Protein AF-W7SSN8-F1 (afdb_monomer_lite)

Foldseek 3Di:
DDPLVVLCVQQVVLVVLLVVCVVVVPPVVSNVVSVVSNVVSLLVNQLVVLCVQCPDLQLLSVLLSVLSSQLSSLLSQLLVLLVLLLPDDLQPSPVSLVSLVSSLVSNVVSVVVSLVRSPPLNVLCCDDPLNVLQVQLNCLSVVLSCQCNPPSNPDSVSSNSSSVSSNSSSVSSVVSSVSSRVVSRPDCVNNPVVVVD

Secondary structure (DSSP, 8-state):
--HHHHHHHHHHHHHHHHHHHHHH---HHHHHHHHHHHHHHHHHHHHHHHHHHHTSS-HHHHTTTTTHHHHHHHHHHHHHHHHHHHHS-TTT-HHHHHHHHHHHHHHHHHHHHHHHHTGGGGHHHHSTTHHHHHHHHHHHHHHHHHHHHHTTTT-HHHHHHHHHHHHHHHHHHHHHHHHHHHHHHH-HHHHTGGGG-

Structure (mmCIF, N/CA/C/O backbone):
data_AF-W7SSN8-F1
#
_entry.id   AF-W7SSN8-F1
#
loop_
_atom_site.group_PDB
_atom_site.id
_atom_site.type_symbol
_atom_site.label_atom_id
_atom_site.label_alt_id
_atom_site.label_comp_id
_atom_site.label_asym_id
_atom_site.label_entity_id
_atom_site.label_seq_id
_atom_site.pdbx_PDB_ins_code
_atom_site.Cartn_x
_atom_site.Cartn_y
_atom_site.Cartn_z
_atom_site.occupancy
_atom_site.B_iso_or_equiv
_atom_site.auth_seq_id
_atom_site.auth_comp_id
_atom_site.auth_asym_id
_atom_site.auth_atom_id
_atom_site.pdbx_PDB_model_num
ATOM 1 N N . MET A 1 1 ? -12.742 14.057 -19.949 1.00 52.59 1 MET A N 1
ATOM 2 C CA . MET A 1 1 ? -12.364 13.869 -18.527 1.00 52.59 1 MET A CA 1
ATOM 3 C C . MET A 1 1 ? -11.638 12.540 -18.405 1.00 52.59 1 MET A C 1
ATOM 5 O O . MET A 1 1 ? -12.115 11.580 -18.998 1.00 52.59 1 MET A O 1
ATOM 9 N N . SER A 1 2 ? -10.492 12.478 -17.722 1.00 83.12 2 SER A N 1
ATOM 10 C CA . SER A 1 2 ? -9.750 11.219 -17.555 1.00 83.12 2 SER A CA 1
ATOM 11 C C . SER A 1 2 ? -10.442 10.307 -16.535 1.00 83.12 2 SER A C 1
ATOM 13 O O . SER A 1 2 ? -11.141 10.783 -15.637 1.00 83.12 2 SER A O 1
ATOM 15 N N . VAL A 1 3 ? -10.246 8.991 -16.659 1.00 84.25 3 VAL A N 1
ATOM 16 C CA . VAL A 1 3 ? -10.773 7.989 -15.710 1.00 84.25 3 VAL A CA 1
ATOM 17 C C . VAL A 1 3 ? -10.319 8.296 -14.275 1.00 84.25 3 VAL A C 1
ATOM 19 O O . VAL A 1 3 ? -11.104 8.175 -13.337 1.00 84.25 3 VAL A O 1
ATOM 22 N N . GLY A 1 4 ? -9.090 8.797 -14.106 1.00 82.62 4 GLY A N 1
ATOM 23 C CA . GLY A 1 4 ? -8.556 9.214 -12.809 1.00 82.62 4 GLY A CA 1
ATOM 24 C C . GLY A 1 4 ? -9.348 10.333 -12.134 1.00 82.62 4 GLY A C 1
ATOM 25 O O . GLY A 1 4 ? -9.572 10.270 -10.928 1.00 82.62 4 GLY A O 1
ATOM 26 N N . SER A 1 5 ? -9.826 11.329 -12.889 1.00 84.12 5 SER A N 1
ATOM 27 C CA . SER A 1 5 ? -10.648 12.409 -12.325 1.00 84.12 5 SER A CA 1
ATOM 28 C C . SER A 1 5 ? -11.982 11.888 -11.788 1.00 84.12 5 SER A C 1
ATOM 30 O O . SER A 1 5 ? -12.400 12.309 -10.715 1.00 84.12 5 SER A O 1
ATOM 32 N N . TRP A 1 6 ? -12.621 10.944 -12.486 1.00 85.56 6 TRP A N 1
ATOM 33 C CA . TRP A 1 6 ? -13.866 10.314 -12.028 1.00 85.56 6 TRP A CA 1
ATOM 34 C C . TRP A 1 6 ? -13.656 9.446 -10.787 1.00 85.56 6 TRP A C 1
ATOM 36 O O . TRP A 1 6 ? -14.435 9.526 -9.838 1.00 85.56 6 TRP A O 1
ATOM 46 N N . LEU A 1 7 ? -12.576 8.663 -10.764 1.00 85.00 7 LEU A N 1
ATOM 47 C CA . LEU A 1 7 ? -12.218 7.844 -9.609 1.00 85.00 7 LEU A CA 1
ATOM 48 C C . LEU A 1 7 ? -11.945 8.703 -8.369 1.00 85.00 7 LEU A C 1
ATOM 50 O O . LEU A 1 7 ? -12.503 8.435 -7.306 1.00 85.00 7 LEU A O 1
ATOM 54 N N . LEU A 1 8 ? -11.147 9.766 -8.503 1.00 85.12 8 LEU A N 1
ATOM 55 C CA . LEU A 1 8 ? -10.851 10.689 -7.404 1.00 85.12 8 LEU A CA 1
ATOM 56 C C . LEU A 1 8 ? -12.097 11.445 -6.932 1.00 85.12 8 LEU A C 1
ATOM 58 O O . LEU A 1 8 ? -12.298 11.579 -5.725 1.00 85.12 8 LEU A O 1
ATOM 62 N N . ALA A 1 9 ? -12.947 11.888 -7.863 1.00 88.06 9 ALA A N 1
ATOM 63 C CA . ALA A 1 9 ? -14.197 12.569 -7.540 1.00 88.06 9 ALA A CA 1
ATOM 64 C C . ALA A 1 9 ? -15.180 11.665 -6.778 1.00 88.06 9 ALA A C 1
ATOM 66 O O . ALA A 1 9 ? -15.909 12.160 -5.926 1.00 88.06 9 ALA A O 1
ATOM 67 N N . GLY A 1 10 ? -15.192 10.355 -7.043 1.00 85.44 10 GLY A N 1
ATOM 68 C CA . GLY A 1 10 ? -16.012 9.399 -6.293 1.00 85.44 10 GLY A CA 1
ATOM 69 C C . GLY A 1 10 ? -15.402 9.010 -4.943 1.00 85.44 10 GLY A C 1
ATOM 70 O O . GLY A 1 10 ? -16.073 9.037 -3.912 1.00 85.44 10 GLY A O 1
ATOM 71 N N . TYR A 1 11 ? -14.117 8.659 -4.930 1.00 86.31 11 TYR A N 1
ATOM 72 C CA . TYR A 1 11 ? -13.457 8.130 -3.736 1.00 86.31 11 TYR A CA 1
ATOM 73 C C . TYR A 1 11 ? -13.140 9.194 -2.694 1.00 86.31 11 TYR A C 1
ATOM 75 O O . TYR A 1 11 ? -13.308 8.926 -1.511 1.00 86.31 11 TYR A O 1
ATOM 83 N N . GLY A 1 12 ? -12.689 10.383 -3.100 1.00 87.69 12 GLY A N 1
ATOM 84 C CA . GLY A 1 12 ? -12.290 11.444 -2.171 1.00 87.69 12 GLY A CA 1
ATOM 85 C C . GLY A 1 12 ? -13.410 11.817 -1.193 1.00 87.69 12 GLY A C 1
ATOM 86 O O . GLY A 1 12 ? -13.206 11.717 0.019 1.00 87.69 12 GLY A O 1
ATOM 87 N N . PRO A 1 13 ? -14.615 12.163 -1.684 1.00 90.06 13 PRO A N 1
ATOM 88 C CA . PRO A 1 13 ? -15.770 12.423 -0.832 1.00 90.06 13 PRO A CA 1
ATOM 89 C C . PRO A 1 13 ? -16.201 11.199 -0.022 1.00 90.06 13 PRO A C 1
ATOM 91 O O . PRO A 1 13 ? -16.454 11.330 1.171 1.00 90.06 13 PRO A O 1
ATOM 94 N N . ALA A 1 14 ? -16.243 10.004 -0.622 1.00 87.38 14 ALA A N 1
ATOM 95 C CA . ALA A 1 14 ? -16.637 8.785 0.088 1.00 87.38 14 ALA A CA 1
ATOM 96 C C . ALA A 1 14 ? -15.685 8.460 1.254 1.00 87.38 14 ALA A C 1
ATOM 98 O O . ALA A 1 14 ? -16.132 8.204 2.371 1.00 87.38 14 ALA A O 1
ATOM 99 N N . ALA A 1 15 ? -14.374 8.539 1.030 1.00 85.81 15 ALA A N 1
ATOM 100 C CA . ALA A 1 15 ? -13.360 8.331 2.056 1.00 85.81 15 ALA A CA 1
ATOM 101 C C . ALA A 1 15 ? -13.406 9.430 3.131 1.00 85.81 15 ALA A C 1
ATOM 103 O O . ALA A 1 15 ? -13.328 9.125 4.321 1.00 85.81 15 ALA A O 1
ATOM 104 N N . GLY A 1 16 ? -13.588 10.693 2.732 1.00 87.12 16 GLY A N 1
ATOM 105 C CA . GLY A 1 16 ? -13.719 11.821 3.657 1.00 87.12 16 GLY A CA 1
ATOM 106 C C . GLY A 1 16 ? -14.951 11.708 4.556 1.00 87.12 16 GLY A C 1
ATOM 107 O O . GLY A 1 16 ? -14.841 11.857 5.771 1.00 87.12 16 GLY A O 1
ATOM 108 N N . ILE A 1 17 ? -16.110 11.367 3.985 1.00 88.88 17 ILE A N 1
ATOM 109 C CA . ILE A 1 17 ? -17.355 11.146 4.735 1.00 88.88 17 ILE A CA 1
ATOM 110 C C . ILE A 1 17 ? -17.205 9.943 5.669 1.00 88.88 17 ILE A C 1
ATOM 112 O O . ILE A 1 17 ? -17.587 10.030 6.836 1.00 88.88 17 ILE A O 1
ATOM 116 N N . ALA A 1 18 ? -16.615 8.839 5.204 1.00 85.06 18 ALA A N 1
ATOM 117 C CA . ALA A 1 18 ? -16.353 7.667 6.039 1.00 85.06 18 ALA A CA 1
ATOM 118 C C . ALA A 1 18 ? -15.449 8.003 7.241 1.00 85.06 18 ALA A C 1
ATOM 120 O O . ALA A 1 18 ? -15.743 7.622 8.375 1.00 85.06 18 ALA A O 1
ATOM 121 N N . ALA A 1 19 ? -14.379 8.771 7.023 1.00 85.44 19 ALA A N 1
ATOM 122 C CA . ALA A 1 19 ? -13.487 9.216 8.090 1.00 85.44 19 ALA A CA 1
ATOM 123 C C . ALA A 1 19 ? -14.188 10.182 9.064 1.00 85.44 19 ALA A C 1
ATOM 125 O O . ALA A 1 19 ? -14.130 9.994 10.275 1.00 85.44 19 ALA A O 1
ATOM 126 N N . ALA A 1 20 ? -14.908 11.184 8.557 1.00 87.44 20 ALA A N 1
ATOM 127 C CA . ALA A 1 20 ? -15.589 12.171 9.394 1.00 87.44 20 ALA A CA 1
ATOM 128 C C . ALA A 1 20 ? -16.689 11.537 10.259 1.00 87.44 20 ALA A C 1
ATOM 130 O O . ALA A 1 20 ? -16.768 11.799 11.458 1.00 87.44 20 ALA A O 1
ATOM 131 N N . THR A 1 21 ? -17.518 10.671 9.676 1.00 87.25 21 THR A N 1
ATOM 132 C CA . THR A 1 21 ? -18.597 9.973 10.400 1.00 87.25 21 THR A CA 1
ATOM 133 C C . THR A 1 21 ? -18.058 8.965 11.414 1.00 87.25 21 THR A C 1
ATOM 135 O O . THR A 1 21 ? -18.617 8.849 12.501 1.00 87.25 21 THR A O 1
ATOM 138 N N . SER A 1 22 ? -16.943 8.284 11.122 1.00 83.50 22 SER A N 1
ATOM 139 C CA . SER A 1 22 ? -16.314 7.366 12.083 1.00 83.50 22 SER A CA 1
ATOM 140 C C . SER A 1 22 ? -15.661 8.084 13.266 1.00 83.50 22 SER A C 1
ATOM 142 O O . SER A 1 22 ? -15.735 7.577 14.381 1.00 83.50 22 SER A O 1
ATOM 144 N N . VAL A 1 23 ? -15.080 9.270 13.059 1.00 86.50 23 VAL A N 1
ATOM 145 C CA . VAL A 1 23 ? -14.499 10.081 14.146 1.00 86.50 23 VAL A CA 1
ATOM 146 C C . VAL A 1 23 ? -15.579 10.767 14.986 1.00 86.50 23 VAL A C 1
ATOM 148 O O . VAL A 1 23 ? -15.464 10.827 16.206 1.00 86.50 23 VAL A O 1
ATOM 151 N N . THR A 1 24 ? -16.628 11.293 14.350 1.00 87.31 24 THR A N 1
ATOM 152 C CA . THR A 1 24 ? -17.689 12.050 15.044 1.00 87.31 24 THR A CA 1
ATOM 153 C C . THR A 1 24 ? -18.787 11.167 15.635 1.00 87.31 24 THR A C 1
ATOM 155 O O . THR A 1 24 ? -19.529 11.624 16.499 1.00 87.31 24 THR A O 1
ATOM 158 N N . GLY A 1 25 ? -18.936 9.925 15.162 1.00 82.38 25 GLY A N 1
ATOM 159 C CA . GLY A 1 25 ? -20.036 9.030 15.538 1.00 82.38 25 GLY A CA 1
ATOM 160 C C . GLY A 1 25 ? -21.403 9.434 14.965 1.00 82.38 25 GLY A C 1
ATOM 161 O O . GLY A 1 25 ? -22.409 8.784 15.251 1.00 82.38 25 GLY A O 1
ATOM 162 N N . LEU A 1 26 ? -21.462 10.493 14.152 1.00 8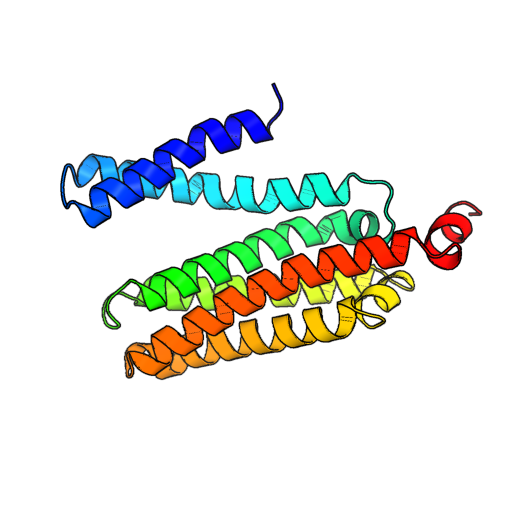3.19 26 LEU A N 1
ATOM 163 C CA . LEU A 1 26 ? -22.696 11.026 13.580 1.00 83.19 26 LEU A CA 1
ATOM 164 C C . LEU A 1 26 ? -23.059 10.305 12.274 1.00 83.19 26 LEU A C 1
ATOM 166 O O . LEU A 1 26 ? -22.197 9.985 11.459 1.00 83.19 26 LEU A O 1
ATOM 170 N N . PHE A 1 27 ? -24.360 10.087 12.056 1.00 87.25 27 PHE A N 1
ATOM 171 C CA . PHE A 1 27 ? -24.924 9.463 10.848 1.00 87.25 27 PHE A CA 1
ATOM 172 C C . PHE A 1 27 ? -24.275 8.115 10.454 1.00 87.25 27 PHE A C 1
ATOM 174 O O . PHE A 1 27 ? -23.781 7.959 9.331 1.00 87.25 27 PHE A O 1
ATOM 181 N N . PRO A 1 28 ? -24.323 7.088 11.326 1.00 83.00 28 PRO A N 1
ATOM 182 C CA . PRO A 1 28 ? -23.623 5.817 11.110 1.00 83.00 28 PRO A CA 1
ATOM 183 C C . PRO A 1 28 ? -24.049 5.078 9.829 1.00 83.00 28 PRO A C 1
ATOM 185 O O . PRO A 1 28 ? -23.237 4.387 9.215 1.00 83.00 28 PRO A O 1
ATOM 188 N N . GLY A 1 29 ? -25.298 5.248 9.377 1.00 87.56 29 GLY A N 1
ATOM 189 C CA . GLY A 1 29 ? -25.774 4.681 8.109 1.00 87.56 29 GLY A CA 1
ATOM 190 C C . GLY A 1 29 ? -25.066 5.269 6.883 1.00 87.56 29 GLY A C 1
ATOM 191 O O . GLY A 1 29 ? -24.632 4.523 6.005 1.00 87.56 29 GLY A O 1
ATOM 192 N N . ILE A 1 30 ? -24.879 6.594 6.861 1.00 87.06 30 ILE A N 1
ATOM 193 C CA . ILE A 1 30 ? -24.155 7.301 5.793 1.00 87.06 30 ILE A CA 1
ATOM 194 C C . ILE A 1 30 ? -22.675 6.924 5.842 1.00 87.06 30 ILE A C 1
ATOM 196 O O . ILE A 1 30 ? -22.094 6.596 4.809 1.00 87.06 30 ILE A O 1
ATOM 200 N N . GLY A 1 31 ? -22.084 6.880 7.039 1.00 84.12 31 GLY A N 1
ATOM 201 C CA . GLY A 1 31 ? -20.699 6.448 7.222 1.00 84.12 31 GLY A CA 1
ATOM 202 C C . GLY A 1 31 ? -20.439 5.032 6.710 1.00 84.12 31 GLY A C 1
ATOM 203 O O . GLY A 1 31 ? -19.451 4.791 6.014 1.00 84.12 31 GLY A O 1
ATOM 204 N N . LYS A 1 32 ? -21.362 4.095 6.965 1.00 87.38 32 LYS A N 1
ATOM 205 C CA . LYS A 1 32 ? -21.271 2.720 6.456 1.00 87.38 32 LYS A CA 1
ATOM 206 C C . LYS A 1 32 ? -21.362 2.665 4.930 1.00 87.38 32 LYS A C 1
ATOM 208 O O . LYS A 1 32 ? -20.538 1.999 4.307 1.00 87.38 32 LYS A O 1
ATOM 213 N N . ALA A 1 33 ? -22.315 3.375 4.326 1.00 89.12 33 ALA A N 1
ATOM 214 C CA . ALA A 1 33 ? -22.446 3.440 2.870 1.00 89.12 33 ALA A CA 1
ATOM 215 C C . ALA A 1 33 ? -21.199 4.058 2.215 1.00 89.12 33 ALA A C 1
ATOM 217 O O . ALA A 1 33 ? -20.666 3.504 1.254 1.00 89.12 33 ALA A O 1
ATOM 218 N N . ALA A 1 34 ? -20.682 5.148 2.786 1.00 87.06 34 ALA A N 1
ATOM 219 C CA . ALA A 1 34 ? -19.468 5.815 2.327 1.00 87.06 34 ALA A CA 1
ATOM 220 C C . ALA A 1 34 ? -18.229 4.912 2.453 1.00 87.06 34 ALA A C 1
ATOM 222 O O . ALA A 1 34 ? -17.416 4.847 1.534 1.00 87.06 34 ALA A O 1
ATOM 223 N N . THR A 1 35 ? -18.126 4.141 3.541 1.00 87.12 35 THR A N 1
ATOM 224 C CA . THR A 1 35 ? -17.050 3.157 3.748 1.00 87.12 35 THR A CA 1
ATOM 225 C C . THR A 1 35 ? -17.102 2.042 2.705 1.00 87.12 35 THR A C 1
ATOM 227 O O . THR A 1 35 ? -16.071 1.684 2.140 1.00 87.12 35 THR A O 1
ATOM 230 N N . ILE A 1 36 ? -18.293 1.510 2.408 1.00 88.75 36 ILE A N 1
ATOM 231 C CA . ILE A 1 36 ? -18.474 0.494 1.360 1.00 88.75 36 ILE A CA 1
ATOM 232 C C . ILE A 1 36 ? -18.094 1.077 -0.005 1.00 88.75 36 ILE A C 1
ATOM 234 O O . ILE A 1 36 ? -17.332 0.453 -0.741 1.00 88.75 36 ILE A O 1
ATOM 238 N N . GLY A 1 37 ? -18.561 2.288 -0.321 1.00 88.19 37 GLY A N 1
ATOM 239 C CA . GLY A 1 37 ? -18.221 2.982 -1.564 1.00 88.19 37 GLY A CA 1
ATOM 240 C C . GLY A 1 37 ? -16.714 3.197 -1.723 1.00 88.19 37 GLY A C 1
ATOM 241 O O . GLY A 1 37 ? -16.147 2.852 -2.759 1.00 88.19 37 GLY A O 1
ATOM 242 N N . ALA A 1 38 ? -16.042 3.682 -0.677 1.00 87.31 38 ALA A N 1
ATOM 243 C CA . ALA A 1 38 ? -14.589 3.835 -0.663 1.00 87.31 38 ALA A CA 1
ATOM 244 C C . ALA A 1 38 ? -13.868 2.483 -0.814 1.00 87.31 38 ALA A C 1
ATOM 246 O O . ALA A 1 38 ? -12.893 2.389 -1.556 1.00 87.31 38 ALA A O 1
ATOM 247 N N . GLY A 1 39 ? -14.371 1.423 -0.173 1.00 86.19 39 GLY A N 1
ATOM 248 C CA . GLY A 1 39 ? -13.829 0.067 -0.289 1.00 86.19 39 GLY A CA 1
ATOM 249 C C . GLY A 1 39 ? -13.933 -0.514 -1.702 1.00 86.19 39 GLY A C 1
ATOM 250 O O . GLY A 1 39 ? -12.992 -1.156 -2.162 1.00 86.19 39 GLY A O 1
ATOM 251 N N . LEU A 1 40 ? -15.032 -0.249 -2.414 1.00 88.44 40 LEU A N 1
ATOM 252 C CA . LEU A 1 40 ? -15.226 -0.686 -3.803 1.00 88.44 40 LEU A CA 1
ATOM 253 C C . LEU A 1 40 ? -14.349 0.098 -4.790 1.00 88.44 40 LEU A C 1
ATOM 255 O O . LEU A 1 40 ? -13.819 -0.477 -5.738 1.00 88.44 40 LEU A O 1
ATOM 259 N N . LEU A 1 41 ? -14.167 1.401 -4.560 1.00 88.44 41 LEU A N 1
ATOM 260 C CA . LEU A 1 41 ? -13.348 2.267 -5.416 1.00 88.44 41 LEU A CA 1
ATOM 261 C C . LEU A 1 41 ? -11.841 2.163 -5.125 1.00 88.44 41 LEU A C 1
ATOM 263 O O . LEU A 1 41 ? -11.023 2.476 -5.992 1.00 88.44 41 LEU A O 1
ATOM 267 N N . GLY A 1 42 ? -11.460 1.703 -3.931 1.00 86.81 42 GLY A N 1
ATOM 268 C CA . GLY A 1 42 ? -10.070 1.603 -3.480 1.00 86.81 42 GLY A CA 1
ATOM 269 C C . GLY A 1 42 ? -9.157 0.818 -4.433 1.00 86.81 42 GLY A C 1
ATOM 270 O O . GLY A 1 42 ? -8.132 1.363 -4.850 1.00 86.81 42 GLY A O 1
ATOM 271 N N . PRO A 1 43 ? -9.511 -0.416 -4.845 1.00 88.69 43 PRO A N 1
ATOM 272 C CA . PRO A 1 43 ? -8.716 -1.184 -5.805 1.00 88.69 43 PRO A CA 1
ATOM 273 C C . PRO A 1 43 ? -8.564 -0.489 -7.163 1.00 88.69 43 PRO A C 1
ATOM 275 O O . PRO A 1 43 ? -7.487 -0.536 -7.760 1.00 88.69 43 PRO A O 1
ATOM 278 N N . ALA A 1 44 ? -9.608 0.193 -7.644 1.00 88.38 44 ALA A N 1
ATOM 279 C CA . ALA A 1 44 ? -9.564 0.918 -8.912 1.00 88.38 44 ALA A CA 1
ATOM 280 C C . ALA A 1 44 ? -8.578 2.098 -8.854 1.00 88.38 44 ALA A C 1
ATOM 282 O O . ALA A 1 44 ? -7.788 2.292 -9.771 1.00 88.38 44 ALA A O 1
ATOM 283 N N . ILE A 1 45 ? -8.546 2.843 -7.747 1.00 88.62 45 ILE A N 1
ATOM 284 C CA . ILE A 1 45 ? -7.581 3.939 -7.548 1.00 88.62 45 ILE A CA 1
ATOM 285 C C . ILE A 1 45 ? -6.158 3.433 -7.358 1.00 88.62 45 ILE A C 1
ATOM 287 O O . ILE A 1 45 ? -5.218 3.990 -7.932 1.00 88.62 45 ILE A O 1
ATOM 291 N N . ALA A 1 46 ? -5.995 2.371 -6.569 1.00 90.06 46 ALA A N 1
ATOM 292 C CA . ALA A 1 46 ? -4.688 1.780 -6.329 1.00 90.06 46 ALA A CA 1
ATOM 293 C C . ALA A 1 46 ? -4.072 1.255 -7.636 1.00 90.06 46 ALA A C 1
ATOM 295 O O . ALA A 1 46 ? -2.908 1.534 -7.920 1.00 90.06 46 ALA A O 1
ATOM 296 N N . SER A 1 47 ? -4.863 0.570 -8.466 1.00 92.00 47 SER A N 1
ATOM 297 C CA . SER A 1 47 ? -4.413 0.066 -9.770 1.00 92.00 47 SER A CA 1
ATOM 298 C C . SER A 1 47 ? -4.218 1.169 -10.813 1.00 92.00 47 SER A C 1
ATOM 300 O O . SER A 1 47 ? -3.270 1.090 -11.590 1.00 92.00 47 SER A O 1
ATOM 302 N N . TYR A 1 48 ? -5.035 2.227 -10.816 1.00 88.94 48 TYR A N 1
ATOM 303 C CA . TYR A 1 48 ? -4.920 3.317 -11.795 1.00 88.94 48 TYR A CA 1
ATOM 304 C C . TYR A 1 48 ? -3.535 3.980 -11.792 1.00 88.94 48 TYR A C 1
ATOM 306 O O . TYR A 1 48 ? -2.994 4.301 -12.849 1.00 88.94 48 TYR A O 1
ATOM 314 N N . THR A 1 49 ? -2.919 4.119 -10.615 1.00 86.94 49 THR A N 1
ATOM 315 C CA . THR A 1 49 ? -1.557 4.670 -10.505 1.00 86.94 49 THR A CA 1
ATOM 316 C C . THR A 1 49 ? -0.528 3.771 -11.194 1.00 86.94 49 THR A C 1
ATOM 318 O O . THR A 1 49 ? 0.350 4.265 -11.895 1.00 86.94 49 THR A O 1
ATOM 321 N N . ALA A 1 50 ? -0.657 2.450 -11.042 1.00 88.06 50 ALA A N 1
ATOM 322 C CA . ALA A 1 50 ? 0.206 1.489 -11.721 1.00 88.06 50 ALA A CA 1
ATOM 323 C C . ALA A 1 50 ? 0.035 1.533 -13.242 1.00 88.06 50 ALA A C 1
ATOM 325 O O . ALA A 1 50 ? 1.025 1.463 -13.966 1.00 88.06 50 ALA A O 1
ATOM 326 N N . VAL A 1 51 ? -1.205 1.676 -13.723 1.00 88.00 51 VAL A N 1
ATOM 327 C CA . VAL A 1 51 ? -1.500 1.777 -15.160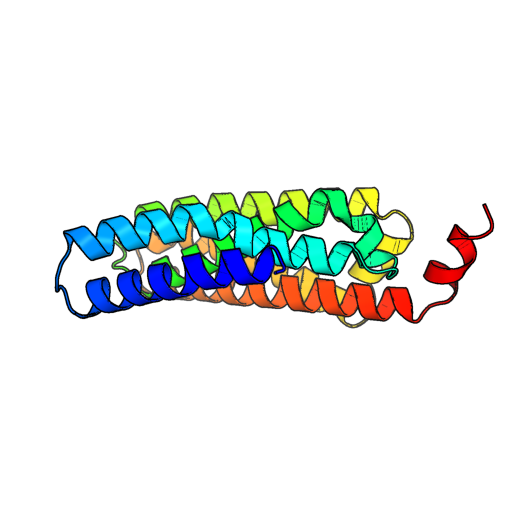 1.00 88.00 51 VAL A CA 1
ATOM 328 C C . VAL A 1 51 ? -0.835 3.014 -15.758 1.00 88.00 51 VAL A C 1
ATOM 330 O O . VAL A 1 51 ? -0.128 2.887 -16.750 1.00 88.00 51 VAL A O 1
ATOM 333 N N . LEU A 1 52 ? -0.971 4.181 -15.119 1.00 87.88 52 LEU A N 1
ATOM 334 C CA . LEU A 1 52 ? -0.320 5.412 -15.586 1.00 87.88 52 LEU A CA 1
ATOM 335 C C . LEU A 1 52 ? 1.206 5.293 -15.641 1.00 87.88 52 LEU A C 1
ATOM 337 O O . LEU A 1 52 ? 1.828 5.793 -16.571 1.00 87.88 52 LEU A O 1
ATOM 341 N N . ILE A 1 53 ? 1.806 4.643 -14.643 1.00 85.19 53 ILE A N 1
ATOM 342 C CA . ILE A 1 53 ? 3.256 4.433 -14.595 1.00 85.19 53 ILE A CA 1
ATOM 343 C C . ILE A 1 53 ? 3.704 3.439 -15.676 1.00 85.19 53 ILE A C 1
ATOM 345 O O . ILE A 1 53 ? 4.767 3.619 -16.259 1.00 85.19 53 ILE A O 1
ATOM 349 N N . SER A 1 54 ? 2.902 2.415 -15.969 1.00 86.31 54 SER A N 1
ATOM 350 C CA . SER A 1 54 ? 3.240 1.372 -16.950 1.00 86.31 54 SER A CA 1
ATOM 351 C C . SER A 1 54 ? 3.051 1.810 -18.407 1.00 86.31 54 SER A C 1
ATOM 353 O O . SER A 1 54 ? 3.656 1.223 -19.302 1.00 86.31 54 SER A O 1
ATOM 355 N N . ASP A 1 55 ? 2.227 2.828 -18.659 1.00 86.62 55 ASP A N 1
ATOM 356 C CA . ASP A 1 55 ? 1.965 3.372 -20.002 1.00 86.62 55 ASP A CA 1
ATOM 357 C C . ASP A 1 55 ? 3.085 4.304 -20.508 1.00 86.62 55 ASP A C 1
ATOM 359 O O . ASP A 1 55 ? 3.018 4.873 -21.595 1.00 86.62 55 ASP A O 1
ATOM 363 N N . THR A 1 56 ? 4.150 4.482 -19.726 1.00 83.38 56 THR A N 1
ATOM 364 C CA . THR A 1 56 ? 5.317 5.258 -20.148 1.00 83.38 56 THR A CA 1
ATOM 365 C C . THR A 1 56 ? 6.283 4.407 -20.976 1.00 83.38 56 THR A C 1
ATOM 367 O O . THR A 1 56 ? 6.327 3.183 -20.880 1.00 83.38 56 THR A O 1
ATOM 370 N N . ALA A 1 57 ? 7.165 5.066 -21.731 1.00 77.69 57 ALA A N 1
ATOM 371 C CA . ALA A 1 57 ? 8.234 4.403 -22.481 1.00 77.69 57 ALA A CA 1
ATOM 372 C C . ALA A 1 57 ? 9.415 3.917 -21.607 1.00 77.69 57 ALA A C 1
ATOM 374 O O . ALA A 1 57 ? 10.443 3.499 -22.138 1.00 77.69 57 ALA A O 1
ATOM 375 N N . THR A 1 58 ? 9.329 3.996 -20.272 1.00 80.75 58 THR A N 1
ATOM 376 C CA . THR A 1 58 ? 10.443 3.582 -19.403 1.00 80.75 58 THR A CA 1
ATOM 377 C C . THR A 1 58 ? 10.477 2.055 -19.266 1.00 80.75 58 THR A C 1
ATOM 379 O O . THR A 1 58 ? 9.503 1.486 -18.761 1.00 80.75 58 THR A O 1
ATOM 382 N N . PRO A 1 59 ? 11.582 1.379 -19.634 1.00 79.94 59 PRO A N 1
ATOM 383 C CA . PRO A 1 59 ? 11.623 -0.079 -19.776 1.00 79.94 59 PRO A CA 1
ATOM 384 C C . PRO A 1 59 ? 11.191 -0.861 -18.531 1.00 79.94 59 PRO A C 1
ATOM 386 O O . PRO A 1 59 ? 10.448 -1.834 -18.646 1.00 79.94 59 PRO A O 1
ATOM 389 N N . ALA A 1 60 ? 11.613 -0.439 -17.332 1.00 79.38 60 ALA A N 1
ATOM 390 C CA . ALA A 1 60 ? 11.272 -1.150 -16.097 1.00 79.38 60 ALA A CA 1
ATOM 391 C C . ALA A 1 60 ? 9.804 -0.988 -15.677 1.00 79.38 60 ALA A C 1
ATOM 393 O O . ALA A 1 60 ? 9.260 -1.894 -15.048 1.00 79.38 60 ALA A O 1
ATOM 394 N N . TRP A 1 61 ? 9.156 0.130 -16.019 1.00 83.88 61 TRP A N 1
ATOM 395 C CA . TRP A 1 61 ? 7.728 0.306 -15.744 1.00 83.88 61 TRP A CA 1
ATOM 396 C C . TRP A 1 61 ? 6.876 -0.380 -16.804 1.00 83.88 61 TRP A C 1
ATOM 398 O O . TRP A 1 61 ? 5.996 -1.169 -16.463 1.00 83.88 61 TRP A O 1
ATOM 408 N N . HIS A 1 62 ? 7.209 -0.174 -18.078 1.00 83.19 62 HIS A N 1
ATOM 409 C CA . HIS A 1 62 ? 6.476 -0.774 -19.182 1.00 83.19 62 HIS A CA 1
ATOM 410 C C . HIS A 1 62 ? 6.580 -2.299 -19.179 1.00 83.19 62 HIS A C 1
ATOM 412 O O . HIS A 1 62 ? 5.575 -2.987 -19.303 1.00 83.19 62 HIS A O 1
ATOM 418 N N . GLY A 1 63 ? 7.770 -2.862 -18.943 1.00 81.62 63 GLY A N 1
ATOM 419 C CA . GLY A 1 63 ? 7.961 -4.315 -18.880 1.00 81.62 63 GLY A CA 1
ATOM 420 C C . GLY A 1 63 ? 7.183 -4.997 -17.746 1.00 81.62 63 GLY A C 1
ATOM 421 O O . GLY A 1 63 ? 6.869 -6.183 -17.836 1.00 81.62 63 GLY A O 1
ATOM 422 N N . GLY A 1 64 ? 6.829 -4.248 -16.696 1.00 82.81 64 GLY A N 1
ATOM 423 C CA . GLY A 1 64 ? 6.066 -4.729 -15.545 1.00 82.81 64 GLY A CA 1
ATOM 424 C C . GLY A 1 64 ? 4.545 -4.599 -15.672 1.00 82.81 64 GLY A C 1
ATOM 425 O O . GLY A 1 64 ? 3.847 -4.994 -14.736 1.00 82.81 64 GLY A O 1
ATOM 426 N N . TYR A 1 65 ? 4.011 -4.084 -16.790 1.00 86.38 65 TYR A N 1
ATOM 427 C CA . TYR A 1 65 ? 2.608 -3.645 -16.902 1.00 86.38 65 TYR A CA 1
ATOM 428 C C . TYR A 1 65 ? 1.557 -4.686 -16.484 1.00 86.38 65 TYR A C 1
ATOM 430 O O . TYR A 1 65 ? 0.489 -4.324 -15.995 1.00 86.38 65 TYR A O 1
ATOM 438 N N . ARG A 1 66 ? 1.846 -5.984 -16.661 1.00 87.94 66 ARG A N 1
ATOM 439 C CA . ARG A 1 66 ? 0.926 -7.076 -16.297 1.00 87.94 66 ARG A CA 1
ATOM 440 C C . ARG A 1 66 ? 0.779 -7.252 -14.791 1.00 87.94 66 ARG A C 1
ATOM 442 O O . ARG A 1 66 ? -0.319 -7.515 -14.317 1.00 87.94 66 ARG A O 1
ATOM 449 N N . GLU A 1 67 ? 1.877 -7.120 -14.056 1.00 92.69 67 GLU A N 1
ATOM 450 C CA . GLU A 1 67 ? 1.934 -7.442 -12.626 1.00 92.69 67 GLU A CA 1
ATOM 451 C C . GLU A 1 67 ? 1.846 -6.178 -11.747 1.00 92.69 67 GLU A C 1
ATOM 453 O O . GLU A 1 67 ? 1.429 -6.238 -10.588 1.00 92.69 67 GLU A O 1
ATOM 458 N N . MET A 1 68 ? 2.184 -5.006 -12.299 1.00 91.00 68 MET A N 1
ATOM 459 C CA . MET A 1 68 ? 2.234 -3.734 -11.571 1.00 91.00 68 MET A CA 1
ATOM 460 C C . MET A 1 68 ? 0.892 -3.316 -10.933 1.00 91.00 68 MET A C 1
ATOM 462 O O . MET A 1 68 ? 0.912 -2.857 -9.786 1.00 91.00 68 MET A O 1
ATOM 466 N N . PRO A 1 69 ? -0.283 -3.511 -11.570 1.00 93.88 69 PRO A N 1
ATOM 467 C CA . PRO A 1 69 ? -1.569 -3.244 -10.924 1.00 93.88 69 PRO A CA 1
ATOM 468 C C . PRO A 1 69 ? -1.788 -4.081 -9.660 1.00 93.88 69 PRO A C 1
ATOM 470 O O . PRO A 1 69 ? -2.219 -3.547 -8.638 1.00 93.88 69 PRO A O 1
ATOM 473 N N . PHE A 1 70 ? -1.438 -5.370 -9.694 1.00 94.88 70 PHE A N 1
ATOM 474 C CA . PHE A 1 70 ? -1.565 -6.265 -8.541 1.00 94.88 70 PHE A CA 1
ATOM 475 C C . PHE A 1 70 ? -0.604 -5.877 -7.423 1.00 94.88 70 PHE A C 1
ATOM 477 O O . PHE A 1 70 ? -0.998 -5.860 -6.257 1.00 94.88 70 PHE A O 1
ATOM 484 N N . LEU A 1 71 ? 0.620 -5.485 -7.779 1.00 94.50 71 LEU A N 1
ATOM 485 C CA . LEU A 1 71 ? 1.605 -4.985 -6.829 1.00 94.50 71 LEU A CA 1
ATOM 486 C C . LEU A 1 71 ? 1.089 -3.747 -6.080 1.00 94.50 71 LEU A C 1
ATOM 488 O O . LEU A 1 71 ? 1.140 -3.701 -4.851 1.00 94.50 71 LEU A O 1
ATOM 492 N N . PHE A 1 72 ? 0.560 -2.754 -6.800 1.00 94.94 72 PHE A N 1
ATOM 493 C CA . PHE A 1 72 ? 0.060 -1.518 -6.191 1.00 94.94 72 PHE A CA 1
ATOM 494 C C . PHE A 1 72 ? -1.204 -1.743 -5.359 1.00 94.94 72 PHE A C 1
ATOM 496 O O . PHE A 1 72 ? -1.326 -1.155 -4.283 1.00 94.94 72 PHE A O 1
ATOM 503 N N . VAL A 1 73 ? -2.124 -2.597 -5.819 1.00 95.69 73 VAL A N 1
ATOM 504 C CA . VAL A 1 73 ? -3.335 -2.961 -5.066 1.00 95.69 73 VAL A CA 1
ATOM 505 C C . VAL A 1 73 ? -2.973 -3.731 -3.797 1.00 95.69 73 VAL A C 1
ATOM 507 O O . VAL A 1 73 ? -3.456 -3.374 -2.723 1.00 95.69 73 VAL A O 1
ATOM 510 N N . GLY A 1 74 ? -2.096 -4.734 -3.895 1.00 96.06 74 GLY A N 1
ATOM 511 C CA . GLY A 1 74 ? -1.607 -5.499 -2.747 1.00 96.06 74 GLY A CA 1
ATOM 512 C C . GLY A 1 74 ? -0.927 -4.598 -1.724 1.00 96.06 74 GLY A C 1
ATOM 513 O O . GLY A 1 74 ? -1.333 -4.568 -0.566 1.00 96.06 74 GLY A O 1
ATOM 514 N N . SER A 1 75 ? 0.007 -3.760 -2.176 1.00 96.12 75 SER A N 1
ATOM 515 C CA . SER A 1 75 ? 0.719 -2.806 -1.324 1.00 96.12 75 SER A CA 1
ATOM 516 C C . SER A 1 75 ? -0.214 -1.776 -0.673 1.00 96.12 75 SER A C 1
ATOM 518 O O . SER A 1 75 ? -0.077 -1.459 0.509 1.00 96.12 75 SER A O 1
ATOM 520 N N . ALA A 1 76 ? -1.218 -1.275 -1.403 1.00 95.31 76 ALA A N 1
ATOM 521 C CA . ALA A 1 76 ? -2.227 -0.375 -0.844 1.00 95.31 76 ALA A CA 1
ATOM 522 C C . ALA A 1 76 ? -3.100 -1.067 0.214 1.00 95.31 76 ALA A C 1
ATOM 524 O O . ALA A 1 76 ? -3.378 -0.469 1.255 1.00 95.31 76 ALA A O 1
ATOM 525 N N . ALA A 1 77 ? -3.499 -2.321 -0.017 1.00 95.81 77 ALA A N 1
ATOM 526 C CA . ALA A 1 77 ? -4.241 -3.118 0.955 1.00 95.81 77 ALA A CA 1
ATOM 527 C C . ALA A 1 77 ? -3.404 -3.391 2.216 1.00 95.81 77 ALA A C 1
ATOM 529 O O . ALA A 1 77 ? -3.908 -3.224 3.326 1.00 95.81 77 ALA A O 1
ATOM 530 N N . THR A 1 78 ? -2.118 -3.723 2.055 1.00 97.00 78 THR A N 1
ATOM 531 C CA . THR A 1 78 ? -1.134 -3.861 3.142 1.00 97.00 78 THR A CA 1
ATOM 532 C C . THR A 1 78 ? -1.054 -2.579 3.973 1.00 97.00 78 THR A C 1
ATOM 534 O O . THR A 1 78 ? -1.216 -2.615 5.193 1.00 97.00 78 THR A O 1
ATOM 537 N N . ALA A 1 79 ? -0.881 -1.422 3.331 1.00 96.81 79 ALA A N 1
ATOM 538 C CA . ALA A 1 79 ? -0.833 -0.125 4.006 1.00 96.81 79 ALA A CA 1
ATOM 539 C C . ALA A 1 79 ? -2.135 0.203 4.758 1.00 96.81 79 ALA A C 1
ATOM 541 O O . ALA A 1 79 ? -2.094 0.593 5.926 1.00 96.81 79 ALA A O 1
ATOM 542 N N . ALA A 1 80 ? -3.292 0.019 4.115 1.00 94.81 80 ALA A N 1
ATOM 543 C CA . ALA A 1 80 ? -4.597 0.285 4.720 1.00 94.81 80 ALA A CA 1
ATOM 544 C C . ALA A 1 80 ? -4.866 -0.631 5.923 1.00 94.81 80 ALA A C 1
ATOM 546 O O . ALA A 1 80 ? -5.334 -0.175 6.967 1.00 94.81 80 ALA A O 1
ATOM 547 N N . ALA A 1 81 ? -4.508 -1.911 5.812 1.00 95.56 81 ALA A N 1
ATOM 548 C CA . ALA A 1 81 ? -4.546 -2.859 6.916 1.00 95.56 81 ALA A CA 1
ATOM 549 C C . ALA A 1 81 ? -3.617 -2.444 8.065 1.00 95.56 81 ALA A C 1
ATOM 551 O O . ALA A 1 81 ? -4.021 -2.504 9.227 1.00 95.56 81 ALA A O 1
ATOM 552 N N . GLY A 1 82 ? -2.403 -1.984 7.753 1.00 96.00 82 GLY A N 1
ATOM 553 C CA . GLY A 1 82 ? -1.459 -1.473 8.742 1.00 96.00 82 GLY A CA 1
ATOM 554 C C . GLY A 1 82 ? -2.012 -0.272 9.509 1.00 96.00 82 GLY A C 1
ATOM 555 O O . GLY A 1 82 ? -2.002 -0.272 10.741 1.00 96.00 82 GLY A O 1
ATOM 556 N N . LEU A 1 83 ? -2.599 0.696 8.801 1.00 95.44 83 LEU A N 1
ATOM 557 C CA . LEU A 1 83 ? -3.286 1.833 9.416 1.00 95.44 83 LEU A CA 1
ATOM 558 C C . LEU A 1 83 ? -4.479 1.384 10.273 1.00 95.44 83 LEU A C 1
ATOM 560 O O . LEU A 1 83 ? -4.644 1.863 11.393 1.00 95.44 83 LEU A O 1
ATOM 564 N N . GLY A 1 84 ? -5.269 0.420 9.794 1.00 93.56 84 GLY A N 1
ATOM 565 C CA . GLY A 1 84 ? -6.376 -0.166 10.549 1.00 93.56 84 GLY A CA 1
ATOM 566 C C . GLY A 1 84 ? -5.923 -0.832 11.851 1.00 93.56 84 GLY A C 1
ATOM 567 O O . GLY A 1 84 ? -6.582 -0.682 12.875 1.00 93.56 84 GLY A O 1
ATOM 568 N N . MET A 1 85 ? -4.772 -1.510 11.853 1.00 94.94 85 MET A N 1
ATOM 569 C CA . MET A 1 85 ? -4.191 -2.089 13.071 1.00 94.94 85 MET A CA 1
ATOM 570 C C . MET A 1 85 ? -3.662 -1.036 14.050 1.00 94.94 85 MET A C 1
ATOM 572 O O . MET A 1 85 ? -3.707 -1.267 15.259 1.00 94.94 85 MET A O 1
ATOM 576 N N . ILE A 1 86 ? -3.181 0.108 13.552 1.00 95.94 86 ILE A N 1
ATOM 577 C CA . ILE A 1 86 ? -2.760 1.241 14.387 1.00 95.94 86 ILE A CA 1
ATOM 578 C C . ILE A 1 86 ? -3.979 1.954 14.978 1.00 95.94 86 ILE A C 1
ATOM 580 O O . ILE A 1 86 ? -3.961 2.309 16.151 1.00 95.94 86 ILE A O 1
ATOM 584 N N . ALA A 1 87 ? -5.048 2.149 14.208 1.00 92.62 87 ALA A N 1
ATOM 585 C CA . ALA A 1 87 ? -6.208 2.924 14.639 1.00 92.62 87 ALA A CA 1
ATOM 586 C C . ALA A 1 87 ? -7.183 2.119 15.515 1.00 92.62 87 ALA A C 1
ATOM 588 O O . ALA A 1 87 ? -7.624 2.612 16.550 1.00 92.62 87 ALA A O 1
ATOM 589 N N . ALA A 1 88 ? -7.497 0.875 15.141 1.00 89.44 88 ALA A N 1
ATOM 590 C CA . ALA A 1 88 ? -8.513 0.070 15.819 1.00 89.44 88 ALA A CA 1
ATOM 591 C C . ALA A 1 88 ? -7.988 -0.611 17.089 1.00 89.44 88 ALA A C 1
ATOM 593 O O . ALA A 1 88 ? -6.793 -0.887 17.219 1.00 89.44 88 ALA A O 1
ATOM 594 N N . SER A 1 89 ? -8.896 -0.952 18.007 1.00 89.50 89 SER A N 1
ATOM 595 C CA . SER A 1 89 ? -8.582 -1.795 19.164 1.00 89.50 89 SER A CA 1
ATOM 596 C C . SER A 1 89 ? -8.079 -3.179 18.714 1.00 89.50 89 SER A C 1
ATOM 598 O O . SER A 1 89 ? -8.453 -3.695 17.658 1.00 89.50 89 SER A O 1
ATOM 600 N N . THR A 1 90 ? -7.228 -3.836 19.510 1.00 88.81 90 THR A N 1
ATOM 601 C CA . THR A 1 90 ? -6.677 -5.159 19.143 1.00 88.81 90 THR A CA 1
ATOM 602 C C . THR A 1 90 ? -7.759 -6.236 19.002 1.00 88.81 90 THR A C 1
ATOM 604 O O . THR A 1 90 ? -7.584 -7.178 18.212 1.00 88.81 90 THR A O 1
ATOM 607 N N . ALA A 1 91 ? -8.877 -6.079 19.719 1.00 88.56 91 ALA A N 1
ATOM 608 C CA . ALA A 1 91 ? -10.056 -6.935 19.644 1.00 88.56 91 ALA A CA 1
ATOM 609 C C . ALA A 1 91 ? -10.759 -6.829 18.279 1.00 88.56 91 ALA A C 1
ATOM 611 O O . ALA A 1 91 ? -11.098 -7.855 17.688 1.00 88.56 91 ALA A O 1
ATOM 612 N N . GLU A 1 92 ? -10.887 -5.619 17.734 1.00 89.56 92 GLU A N 1
ATOM 613 C CA . GLU A 1 92 ? -11.611 -5.350 16.483 1.00 89.56 92 GLU A CA 1
ATOM 614 C C . GLU A 1 92 ? -10.716 -5.395 15.239 1.00 89.56 92 GLU A C 1
ATOM 616 O O . GLU A 1 92 ? -11.208 -5.584 14.131 1.00 89.56 92 GLU A O 1
ATOM 621 N N . ALA A 1 93 ? -9.390 -5.328 15.391 1.00 91.06 93 ALA A N 1
ATOM 622 C CA . ALA A 1 93 ? -8.426 -5.354 14.283 1.00 91.06 93 ALA A CA 1
ATOM 623 C C . ALA A 1 93 ? -8.314 -6.711 13.539 1.00 91.06 93 ALA A C 1
ATOM 625 O O . ALA A 1 93 ? -7.392 -6.924 12.751 1.00 91.06 93 ALA A O 1
ATOM 626 N N . GLY A 1 94 ? -9.227 -7.661 13.774 1.00 93.06 94 GLY A N 1
ATOM 627 C CA . GLY A 1 94 ? -9.251 -8.976 13.119 1.00 93.06 94 GLY A CA 1
ATOM 628 C C . GLY A 1 94 ? -9.300 -8.910 11.587 1.00 93.06 94 GLY A C 1
ATOM 629 O O . GLY A 1 94 ? -8.434 -9.511 10.945 1.00 93.06 94 GLY A O 1
ATOM 630 N N . PRO A 1 95 ? -10.255 -8.176 10.987 1.00 93.19 95 PRO A N 1
ATOM 631 C CA . PRO A 1 95 ? -10.328 -7.996 9.540 1.00 93.19 95 PRO A CA 1
ATOM 632 C C . PRO A 1 95 ? -9.088 -7.301 8.968 1.00 93.19 95 PRO A C 1
ATOM 634 O O . PRO A 1 95 ? -8.567 -7.754 7.954 1.00 93.19 95 PRO A O 1
ATOM 637 N N . ALA A 1 96 ? -8.565 -6.277 9.656 1.00 94.06 96 ALA A N 1
ATOM 638 C CA . ALA A 1 96 ? -7.353 -5.568 9.244 1.00 94.06 96 ALA A CA 1
ATOM 639 C C . ALA A 1 96 ? -6.141 -6.511 9.177 1.00 94.06 96 ALA A C 1
ATOM 641 O O . ALA A 1 96 ? -5.451 -6.542 8.165 1.00 94.06 96 ALA A O 1
ATOM 642 N N . ARG A 1 97 ? -5.934 -7.370 10.186 1.00 94.94 97 ARG A N 1
ATOM 643 C CA . ARG A 1 97 ? -4.864 -8.387 10.167 1.00 94.94 97 ARG A CA 1
ATOM 644 C C . ARG A 1 97 ? -4.974 -9.327 8.965 1.00 94.94 97 ARG A C 1
ATOM 646 O O . ARG A 1 97 ? -3.983 -9.567 8.285 1.00 94.94 97 ARG A O 1
ATOM 653 N N . ARG A 1 98 ? -6.175 -9.851 8.689 1.00 96.19 98 ARG A N 1
ATOM 654 C CA . ARG A 1 98 ? -6.402 -10.778 7.563 1.00 96.19 98 ARG A CA 1
ATOM 655 C C . ARG A 1 98 ? -6.162 -10.083 6.226 1.00 96.19 98 ARG A C 1
ATOM 657 O O . ARG A 1 98 ? -5.409 -10.603 5.412 1.00 96.19 98 ARG A O 1
ATOM 664 N N . ALA A 1 99 ? -6.753 -8.904 6.031 1.00 95.44 99 ALA A N 1
ATOM 665 C CA . ALA A 1 99 ? -6.553 -8.093 4.832 1.00 95.44 99 ALA A CA 1
ATOM 666 C C . ALA A 1 99 ? -5.072 -7.742 4.625 1.00 95.44 99 ALA A C 1
ATOM 668 O O . ALA A 1 99 ? -4.588 -7.796 3.502 1.00 95.44 99 ALA A O 1
ATOM 669 N N . GLY A 1 100 ? -4.344 -7.466 5.709 1.00 96.25 100 GLY A N 1
ATOM 670 C CA . GLY A 1 100 ? -2.910 -7.207 5.687 1.00 96.25 100 GLY A CA 1
ATOM 671 C C . GLY A 1 100 ? -2.082 -8.387 5.196 1.00 96.25 100 GLY A C 1
ATOM 672 O O . GLY A 1 100 ? -1.213 -8.206 4.353 1.00 96.25 100 GLY A O 1
ATOM 673 N N . VAL A 1 101 ? -2.383 -9.599 5.668 1.00 97.69 101 VAL A N 1
ATOM 674 C CA . VAL A 1 101 ? -1.723 -10.825 5.189 1.00 97.69 101 VAL A CA 1
ATOM 675 C C . VAL A 1 101 ? -2.040 -11.084 3.715 1.00 97.69 101 VAL A C 1
ATOM 677 O O . VAL A 1 101 ? -1.135 -11.400 2.948 1.00 97.69 101 VAL A O 1
ATOM 680 N N . PHE A 1 102 ? -3.299 -10.912 3.298 1.00 97.25 102 PHE A N 1
ATOM 681 C CA . PHE A 1 102 ? -3.680 -11.053 1.888 1.00 97.25 102 PHE A CA 1
ATOM 682 C C . PHE A 1 102 ? -2.992 -10.015 0.993 1.00 97.25 102 PHE A C 1
ATOM 684 O O . PHE A 1 102 ? -2.473 -10.376 -0.060 1.00 97.25 102 PHE A O 1
ATOM 691 N N . GLY A 1 103 ? -2.955 -8.749 1.416 1.00 96.69 103 GLY A N 1
ATOM 692 C CA . GLY A 1 103 ? -2.263 -7.672 0.708 1.00 96.69 103 GLY A CA 1
ATOM 693 C C . GLY A 1 103 ? -0.767 -7.940 0.584 1.00 96.69 103 GLY A C 1
ATOM 694 O O . GLY A 1 103 ? -0.225 -7.838 -0.514 1.00 96.69 103 GLY A O 1
ATOM 695 N N . ALA A 1 104 ? -0.127 -8.375 1.674 1.00 97.44 104 ALA A N 1
ATOM 696 C CA . ALA A 1 104 ? 1.291 -8.715 1.694 1.00 97.44 104 ALA A CA 1
ATOM 697 C C . ALA A 1 104 ? 1.597 -9.886 0.752 1.00 97.44 104 ALA A C 1
ATOM 699 O O . ALA A 1 104 ? 2.529 -9.806 -0.040 1.00 97.44 104 ALA A O 1
ATOM 700 N N . ALA A 1 105 ? 0.778 -10.943 0.775 1.00 97.75 105 ALA A N 1
ATOM 701 C CA . ALA A 1 105 ? 0.927 -12.069 -0.143 1.00 97.75 105 ALA A CA 1
ATOM 702 C C . ALA A 1 105 ? 0.776 -11.633 -1.608 1.00 97.75 105 ALA A C 1
ATOM 704 O O . ALA A 1 105 ? 1.596 -12.008 -2.444 1.00 97.75 105 ALA A O 1
ATOM 705 N N . LEU A 1 106 ? -0.234 -10.812 -1.917 1.00 96.94 106 LEU A N 1
ATOM 706 C CA . LEU A 1 106 ? -0.453 -10.289 -3.265 1.00 96.94 106 LEU A CA 1
ATOM 707 C C . LEU A 1 106 ? 0.723 -9.421 -3.732 1.00 96.94 106 LEU A C 1
ATOM 709 O O . LEU A 1 106 ? 1.207 -9.603 -4.845 1.00 96.94 106 LEU A O 1
ATOM 713 N N . GLU A 1 107 ? 1.207 -8.518 -2.878 1.00 95.56 107 GLU A N 1
ATOM 714 C CA . GLU A 1 107 ? 2.362 -7.657 -3.146 1.00 95.56 107 GLU A CA 1
ATOM 715 C C . GLU A 1 107 ? 3.629 -8.483 -3.415 1.00 95.56 107 GLU A C 1
ATOM 717 O O . GLU A 1 107 ? 4.302 -8.269 -4.425 1.00 95.56 107 GLU A O 1
ATOM 722 N N . THR A 1 108 ? 3.935 -9.464 -2.562 1.00 94.31 108 THR A N 1
ATOM 723 C CA . THR A 1 108 ? 5.122 -10.317 -2.706 1.00 94.31 108 THR A CA 1
ATOM 724 C C . THR A 1 108 ? 5.047 -11.196 -3.953 1.00 94.31 108 THR A C 1
ATOM 726 O O . THR A 1 108 ? 6.021 -11.265 -4.704 1.00 94.31 108 THR A O 1
ATOM 729 N N . VAL A 1 109 ? 3.903 -11.838 -4.218 1.00 95.44 109 VAL A N 1
ATOM 730 C CA . VAL A 1 109 ? 3.721 -12.683 -5.410 1.00 95.44 109 VAL A CA 1
ATOM 731 C C . VAL A 1 109 ? 3.800 -11.843 -6.683 1.00 95.44 109 VAL A C 1
ATOM 733 O O . VAL A 1 109 ? 4.522 -12.219 -7.604 1.0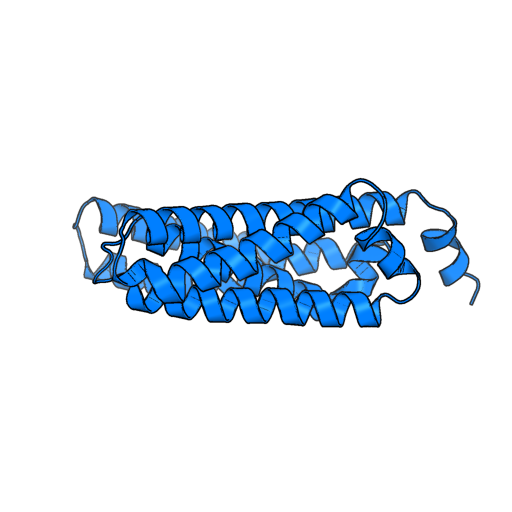0 95.44 109 VAL A O 1
ATOM 736 N N . ALA A 1 110 ? 3.135 -10.686 -6.727 1.00 94.06 110 ALA A N 1
ATOM 737 C CA . ALA A 1 110 ? 3.190 -9.789 -7.879 1.00 94.06 110 ALA A CA 1
ATOM 738 C C . ALA A 1 110 ? 4.618 -9.279 -8.130 1.00 94.06 110 ALA A C 1
ATOM 740 O O . ALA A 1 110 ? 5.091 -9.331 -9.262 1.00 94.06 110 ALA A O 1
ATOM 741 N N . MET A 1 111 ? 5.346 -8.860 -7.085 1.00 91.62 111 MET A N 1
ATOM 742 C CA . MET A 1 111 ? 6.754 -8.450 -7.203 1.00 91.62 111 MET A CA 1
ATOM 743 C C . MET A 1 111 ? 7.631 -9.594 -7.724 1.00 91.62 111 MET A C 1
ATOM 745 O O . MET A 1 111 ? 8.479 -9.379 -8.591 1.00 91.62 111 MET A O 1
ATOM 749 N N . HIS A 1 112 ? 7.432 -10.812 -7.217 1.00 90.75 112 HIS A N 1
ATOM 750 C CA . HIS A 1 112 ? 8.197 -11.980 -7.640 1.00 90.75 112 HIS A CA 1
ATOM 751 C C . HIS A 1 112 ? 7.958 -12.309 -9.120 1.00 90.75 112 HIS A C 1
ATOM 753 O O . HIS A 1 112 ? 8.915 -12.414 -9.888 1.00 90.75 112 HIS A O 1
ATOM 759 N N . GLN A 1 113 ? 6.692 -12.389 -9.536 1.00 89.88 113 GLN A N 1
ATOM 760 C CA . GLN A 1 113 ? 6.305 -12.621 -10.931 1.00 89.88 113 GLN A CA 1
ATOM 761 C C . GLN A 1 113 ? 6.831 -11.513 -11.849 1.00 89.88 113 GLN A C 1
ATOM 763 O O . GLN A 1 113 ? 7.359 -11.793 -12.925 1.00 89.88 113 GLN A O 1
ATOM 768 N N . MET A 1 114 ? 6.755 -10.255 -11.406 1.00 88.62 114 MET A N 1
ATOM 769 C CA . MET A 1 114 ? 7.273 -9.109 -12.150 1.00 88.62 114 MET A CA 1
ATOM 770 C C . MET A 1 114 ? 8.787 -9.231 -12.369 1.00 88.62 114 MET A C 1
ATOM 772 O O . MET A 1 114 ? 9.247 -9.116 -13.503 1.00 88.62 114 MET A O 1
ATOM 776 N N . ARG A 1 115 ? 9.563 -9.542 -11.318 1.00 85.88 115 ARG A N 1
ATOM 777 C CA . ARG A 1 115 ? 11.021 -9.750 -11.415 1.00 85.88 115 ARG A CA 1
ATOM 778 C C . ARG A 1 115 ? 11.384 -10.896 -12.361 1.00 85.88 115 ARG A C 1
ATOM 780 O O . ARG A 1 115 ? 12.309 -10.736 -13.150 1.00 85.88 115 ARG A O 1
ATOM 787 N N . GLN A 1 116 ? 10.651 -12.011 -12.332 1.00 84.44 116 GLN A N 1
ATOM 788 C CA . GLN A 1 116 ? 10.893 -13.132 -13.250 1.00 84.44 116 GLN A CA 1
ATOM 789 C C . GLN A 1 116 ? 10.631 -12.762 -14.718 1.00 84.44 116 GLN A C 1
ATOM 791 O O . GLN A 1 116 ? 11.358 -13.200 -15.607 1.00 84.44 116 GLN A O 1
ATOM 796 N N . ARG A 1 117 ? 9.607 -11.942 -14.984 1.00 80.19 117 ARG A N 1
ATOM 797 C CA . ARG A 1 117 ? 9.233 -11.526 -16.346 1.00 80.19 117 ARG A CA 1
ATOM 798 C C . ARG A 1 117 ? 10.108 -10.409 -16.915 1.00 80.19 117 ARG A C 1
ATOM 800 O O . ARG A 1 117 ? 10.237 -10.317 -18.130 1.00 80.19 117 ARG A O 1
ATOM 807 N N . LEU A 1 118 ? 10.702 -9.573 -16.063 1.00 71.69 118 LEU A N 1
ATOM 808 C CA . LEU A 1 118 ? 11.500 -8.412 -16.475 1.00 71.69 118 LEU A CA 1
ATOM 809 C C . LEU A 1 118 ? 12.845 -8.772 -17.141 1.00 71.69 118 LEU A C 1
ATOM 811 O O . LEU A 1 118 ? 13.480 -7.893 -17.724 1.00 71.69 118 LEU A O 1
ATOM 815 N N . GLY A 1 119 ? 13.291 -10.034 -17.091 1.00 69.69 119 GLY A N 1
ATOM 816 C CA . GLY A 1 119 ? 14.518 -10.482 -17.763 1.00 69.69 119 GLY A CA 1
ATOM 817 C C . GLY A 1 119 ? 15.737 -9.634 -17.376 1.00 69.69 119 GLY A C 1
ATOM 818 O O . GLY A 1 119 ? 15.961 -9.374 -16.197 1.00 69.69 119 GLY A O 1
ATOM 819 N N . MET A 1 120 ? 16.502 -9.139 -18.358 1.00 59.94 120 MET A N 1
ATOM 820 C CA . MET A 1 120 ? 17.664 -8.266 -18.098 1.00 59.94 120 MET A CA 1
ATOM 821 C C . MET A 1 120 ? 17.310 -6.954 -17.374 1.00 59.94 120 MET A C 1
ATOM 823 O O . MET A 1 120 ? 18.148 -6.409 -16.662 1.00 59.94 120 MET A O 1
ATOM 827 N N . VAL A 1 121 ? 16.077 -6.449 -17.494 1.00 67.44 121 VAL A N 1
ATOM 828 C CA . VAL A 1 121 ? 15.643 -5.208 -16.823 1.00 67.44 121 VAL A CA 1
ATOM 829 C C . VAL A 1 121 ? 15.430 -5.428 -15.320 1.00 67.44 121 VAL A C 1
ATOM 831 O O . VAL A 1 121 ? 15.468 -4.470 -14.545 1.00 67.44 121 VAL A O 1
ATOM 834 N N . ALA A 1 122 ? 15.284 -6.679 -14.867 1.00 70.00 122 ALA A N 1
ATOM 835 C CA . ALA A 1 122 ? 15.182 -7.011 -13.444 1.00 70.00 122 ALA A CA 1
ATOM 836 C C . ALA A 1 122 ? 16.433 -6.584 -12.656 1.00 70.00 122 ALA A C 1
ATOM 838 O O . ALA A 1 122 ? 16.348 -6.301 -11.462 1.00 70.00 122 ALA A O 1
ATOM 839 N N . GLU A 1 123 ? 17.580 -6.451 -13.326 1.00 66.50 123 GLU A N 1
ATOM 840 C CA . GLU A 1 123 ? 18.837 -5.982 -12.740 1.00 66.50 123 GLU A CA 1
ATOM 841 C C . GLU A 1 123 ? 18.689 -4.582 -12.102 1.00 66.50 123 GLU A C 1
ATOM 843 O O . GLU A 1 123 ? 19.222 -4.326 -11.020 1.00 66.50 123 GLU A O 1
ATOM 848 N N . THR A 1 124 ? 17.831 -3.722 -12.667 1.00 71.31 124 THR A N 1
ATOM 849 C CA . THR A 1 124 ? 17.501 -2.385 -12.122 1.00 71.31 124 THR A CA 1
ATOM 850 C C . THR A 1 124 ? 16.744 -2.425 -10.792 1.00 71.31 124 THR A C 1
ATOM 852 O O . THR A 1 124 ? 16.769 -1.455 -10.038 1.00 71.31 124 THR A O 1
ATOM 855 N N . HIS A 1 125 ? 16.085 -3.544 -10.477 1.00 68.62 125 HIS A N 1
ATOM 856 C CA . HIS A 1 125 ? 15.406 -3.746 -9.196 1.00 68.62 125 HIS A CA 1
ATOM 857 C C . HIS A 1 125 ? 16.365 -4.238 -8.107 1.00 68.62 125 HIS A C 1
ATOM 859 O O . HIS A 1 125 ? 16.020 -4.187 -6.928 1.00 68.62 125 HIS A O 1
ATOM 865 N N . HIS A 1 126 ? 17.555 -4.713 -8.483 1.00 74.19 126 HIS A N 1
ATOM 866 C CA . HIS A 1 126 ? 18.579 -5.203 -7.560 1.00 74.19 126 HIS A CA 1
ATOM 867 C C . HI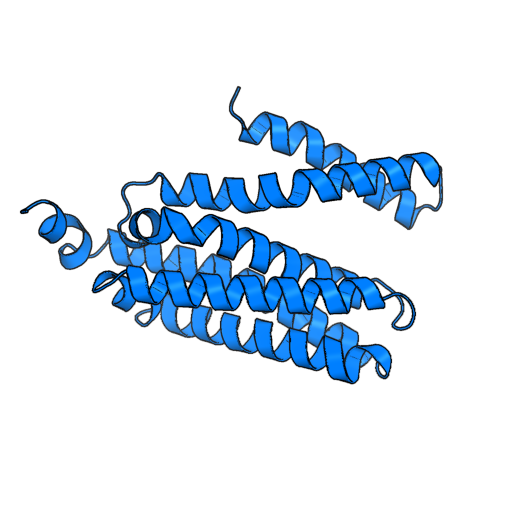S A 1 126 ? 19.734 -4.213 -7.374 1.00 74.19 126 HIS A C 1
ATOM 869 O O . HIS A 1 126 ? 20.378 -4.228 -6.325 1.00 74.19 126 HIS A O 1
ATOM 875 N N . GLN A 1 127 ? 19.975 -3.340 -8.352 1.00 69.25 127 GLN A N 1
ATOM 876 C CA . GLN A 1 127 ? 21.086 -2.393 -8.353 1.00 69.25 127 GLN A CA 1
ATOM 877 C C . GLN A 1 127 ? 20.663 -0.964 -7.966 1.00 69.25 127 GLN A C 1
ATOM 879 O O . GLN A 1 127 ? 19.480 -0.619 -7.857 1.00 69.25 127 GLN A O 1
ATOM 884 N N . GLY A 1 128 ? 21.673 -0.137 -7.688 1.00 78.50 128 GLY A N 1
ATOM 885 C CA . GLY A 1 128 ? 21.506 1.274 -7.354 1.00 78.50 128 GLY A CA 1
ATOM 886 C C . GLY A 1 128 ? 20.623 1.520 -6.126 1.00 78.50 128 GLY A C 1
ATOM 887 O O . GLY A 1 128 ? 20.614 0.754 -5.164 1.00 78.50 128 GLY A O 1
ATOM 888 N N . LYS A 1 129 ? 19.868 2.625 -6.149 1.00 79.44 129 LYS A N 1
ATOM 889 C CA . LYS A 1 129 ? 19.013 3.047 -5.022 1.00 79.44 129 LYS A CA 1
ATOM 890 C C . LYS A 1 129 ? 17.753 2.184 -4.862 1.00 79.44 129 LYS A C 1
ATOM 892 O O . LYS A 1 129 ? 17.171 2.159 -3.783 1.00 79.44 129 LYS A O 1
ATOM 897 N N . ALA A 1 130 ? 17.338 1.477 -5.913 1.00 84.44 130 ALA A N 1
ATOM 898 C CA . ALA A 1 130 ? 16.118 0.670 -5.921 1.00 84.44 130 ALA A CA 1
ATOM 899 C C . ALA A 1 130 ? 16.270 -0.639 -5.131 1.00 84.44 130 ALA A C 1
ATOM 901 O O . ALA A 1 130 ? 15.365 -0.999 -4.381 1.00 84.44 130 ALA A O 1
ATOM 902 N N . GLY A 1 131 ? 17.424 -1.309 -5.234 1.00 86.69 131 GLY A N 1
ATOM 903 C CA . GLY A 1 131 ? 17.688 -2.582 -4.553 1.00 86.69 131 GLY A CA 1
ATOM 904 C C . GLY A 1 131 ? 17.467 -2.542 -3.036 1.00 86.69 131 GLY A C 1
ATOM 905 O O . GLY A 1 131 ? 16.634 -3.298 -2.526 1.00 86.69 131 GLY A O 1
ATOM 906 N N . PRO A 1 132 ? 18.151 -1.649 -2.293 1.00 91.56 132 PRO A N 1
ATOM 907 C CA . PRO A 1 132 ? 17.974 -1.535 -0.847 1.00 91.56 132 PRO A CA 1
ATOM 908 C C . PRO A 1 132 ? 16.537 -1.191 -0.442 1.00 91.56 132 PRO A C 1
ATOM 910 O O . PRO A 1 132 ? 16.032 -1.756 0.525 1.00 91.56 132 PRO A O 1
ATOM 913 N N . LEU A 1 133 ? 15.857 -0.320 -1.199 1.00 92.12 133 LEU A N 1
ATOM 914 C CA . LEU A 1 133 ? 14.464 0.058 -0.940 1.00 92.12 133 LEU A CA 1
ATOM 915 C C . LEU A 1 133 ? 13.509 -1.119 -1.121 1.00 92.12 133 LEU A C 1
ATOM 917 O O . LEU A 1 133 ? 12.688 -1.370 -0.245 1.00 92.12 133 LEU A O 1
ATOM 921 N N . LEU A 1 134 ? 13.628 -1.865 -2.219 1.00 91.44 134 LEU A N 1
ATOM 922 C CA . LEU A 1 134 ? 12.760 -3.012 -2.483 1.00 91.44 134 LEU A CA 1
ATOM 923 C C . LEU A 1 134 ? 13.031 -4.172 -1.520 1.00 91.44 134 LEU A C 1
ATOM 925 O O . LEU A 1 134 ? 12.101 -4.879 -1.144 1.00 91.44 134 LEU A O 1
ATOM 929 N N . LYS A 1 135 ? 14.280 -4.349 -1.075 1.00 93.25 135 LYS A N 1
ATOM 930 C CA . LYS A 1 135 ? 14.618 -5.323 -0.030 1.00 93.25 135 LYS A CA 1
ATOM 931 C C . LYS A 1 135 ? 14.048 -4.912 1.328 1.00 93.25 135 LYS A C 1
ATOM 933 O O . LYS A 1 135 ? 13.484 -5.747 2.029 1.00 93.25 135 LYS A O 1
ATOM 938 N N . ALA A 1 136 ? 14.166 -3.633 1.690 1.00 95.12 136 ALA A N 1
ATOM 939 C CA . ALA A 1 136 ? 13.546 -3.101 2.899 1.00 95.12 136 ALA A CA 1
ATOM 940 C C . ALA A 1 136 ? 12.021 -3.255 2.846 1.00 95.12 136 ALA A C 1
ATOM 942 O O . ALA A 1 136 ? 11.430 -3.696 3.825 1.00 95.12 136 ALA A O 1
ATOM 943 N N . ALA A 1 137 ? 11.404 -2.969 1.697 1.00 94.75 137 ALA A N 1
ATOM 944 C CA . ALA A 1 137 ? 9.974 -3.136 1.485 1.00 94.75 137 ALA A CA 1
ATOM 945 C C . ALA A 1 137 ? 9.520 -4.578 1.726 1.00 94.75 137 ALA A C 1
ATOM 947 O O . ALA A 1 137 ? 8.603 -4.812 2.504 1.00 94.75 137 ALA A O 1
ATOM 948 N N . GLU A 1 138 ? 10.211 -5.545 1.121 1.00 95.88 138 GLU A N 1
ATOM 949 C CA . GLU A 1 138 ? 9.918 -6.971 1.268 1.00 95.88 138 GLU A CA 1
ATOM 950 C C . GLU A 1 138 ? 9.998 -7.420 2.736 1.00 95.88 138 GLU A C 1
ATOM 952 O O . GLU A 1 138 ? 9.063 -8.032 3.254 1.00 95.88 138 GLU A O 1
ATOM 957 N N . VAL A 1 139 ? 11.069 -7.039 3.442 1.00 97.62 139 VAL A N 1
ATOM 958 C CA . VAL A 1 139 ? 11.250 -7.365 4.865 1.00 97.62 139 VAL A CA 1
ATOM 959 C C . VAL A 1 139 ? 10.188 -6.694 5.739 1.00 97.62 139 VAL A C 1
ATOM 961 O O . VAL A 1 139 ? 9.627 -7.341 6.623 1.00 97.62 139 VAL A O 1
ATOM 964 N N . LEU A 1 140 ? 9.891 -5.414 5.505 1.00 97.06 140 LEU A N 1
ATOM 965 C CA . LEU A 1 140 ? 8.919 -4.645 6.285 1.00 97.06 140 LEU A CA 1
ATOM 966 C C . LEU A 1 140 ? 7.483 -5.131 6.063 1.00 97.06 140 LEU A C 1
ATOM 968 O O . LEU A 1 140 ? 6.731 -5.254 7.028 1.00 97.06 140 LEU A O 1
ATOM 972 N N . THR A 1 141 ? 7.112 -5.453 4.825 1.00 97.00 141 THR A N 1
ATOM 973 C CA . THR A 1 141 ? 5.787 -5.980 4.484 1.00 97.00 141 THR A CA 1
ATOM 974 C C . THR A 1 141 ? 5.587 -7.374 5.074 1.00 97.00 141 THR A C 1
ATOM 976 O O . THR A 1 141 ? 4.621 -7.588 5.807 1.00 97.00 141 THR A O 1
ATOM 979 N N . ILE A 1 142 ? 6.507 -8.314 4.821 1.00 97.69 142 ILE A N 1
ATOM 980 C CA . ILE A 1 142 ? 6.385 -9.696 5.313 1.00 97.69 142 ILE A CA 1
ATOM 981 C C . ILE A 1 142 ? 6.508 -9.728 6.839 1.00 97.69 142 ILE A C 1
ATOM 983 O O . ILE A 1 142 ? 5.673 -10.325 7.520 1.00 97.69 142 ILE A O 1
ATOM 987 N N . GLY A 1 143 ? 7.518 -9.051 7.389 1.00 96.81 143 GLY A N 1
ATOM 988 C CA . GLY A 1 143 ? 7.750 -8.971 8.828 1.00 96.81 143 GLY A CA 1
ATOM 989 C C . GLY A 1 143 ? 6.609 -8.267 9.557 1.00 96.81 143 GLY A C 1
ATOM 990 O O . GLY A 1 143 ? 6.112 -8.779 10.558 1.00 96.81 143 GLY A O 1
ATOM 991 N N . GLY A 1 144 ? 6.132 -7.137 9.032 1.00 96.00 144 GLY A N 1
ATOM 992 C CA . GLY A 1 144 ? 5.004 -6.395 9.591 1.00 96.00 144 GLY A CA 1
ATOM 993 C C . GLY A 1 144 ? 3.703 -7.197 9.574 1.00 96.00 144 GLY A C 1
ATOM 994 O O . GLY A 1 144 ? 3.011 -7.257 10.594 1.00 96.00 144 GLY A O 1
ATOM 995 N N . ALA A 1 145 ? 3.410 -7.889 8.468 1.00 96.50 145 ALA A N 1
ATOM 996 C CA . ALA A 1 14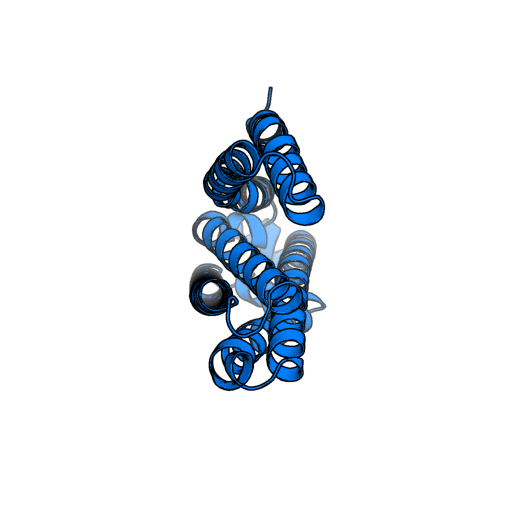5 ? 2.252 -8.774 8.363 1.00 96.50 145 ALA A CA 1
ATOM 997 C C . ALA A 1 145 ? 2.354 -9.969 9.324 1.00 96.50 145 ALA A C 1
ATOM 999 O O . ALA A 1 145 ? 1.377 -10.288 10.002 1.00 96.50 145 ALA A O 1
ATOM 1000 N N . ALA A 1 146 ? 3.530 -10.593 9.448 1.00 97.06 146 ALA A N 1
ATOM 1001 C CA . ALA A 1 146 ? 3.760 -11.696 10.379 1.00 97.06 146 ALA A CA 1
ATOM 1002 C C . ALA A 1 146 ? 3.595 -11.254 11.842 1.00 97.06 146 ALA A C 1
ATOM 1004 O O . ALA A 1 146 ? 2.856 -11.884 12.602 1.00 97.06 146 ALA A O 1
ATOM 1005 N N . VAL A 1 147 ? 4.213 -10.135 12.235 1.00 95.81 147 VAL A N 1
ATOM 1006 C CA . VAL A 1 147 ? 4.079 -9.558 13.584 1.00 95.81 147 VAL A CA 1
ATOM 1007 C C . VAL A 1 147 ? 2.622 -9.187 13.869 1.00 95.81 147 VAL A C 1
ATOM 1009 O O . VAL A 1 147 ? 2.081 -9.555 14.917 1.00 95.81 147 VAL A O 1
ATOM 1012 N N . GLY A 1 148 ? 1.954 -8.514 12.930 1.00 92.88 148 GLY A N 1
ATOM 1013 C CA . GLY A 1 148 ? 0.548 -8.133 13.050 1.00 92.88 148 GLY A CA 1
ATOM 1014 C C . GLY A 1 148 ? -0.383 -9.341 13.189 1.00 92.88 148 GLY A C 1
ATOM 1015 O O . GLY A 1 148 ? -1.260 -9.345 14.055 1.00 92.88 148 GLY A O 1
ATOM 1016 N N . ALA A 1 149 ? -0.170 -10.391 12.395 1.00 93.88 149 ALA A N 1
ATOM 1017 C CA . ALA A 1 149 ? -0.988 -11.601 12.407 1.00 93.88 149 ALA A CA 1
ATOM 1018 C C . ALA A 1 149 ? -0.781 -12.451 13.670 1.00 93.88 149 ALA A C 1
ATOM 1020 O O . ALA A 1 149 ? -1.761 -12.882 14.281 1.00 93.88 149 ALA A O 1
ATOM 1021 N N . LEU A 1 150 ? 0.473 -12.674 14.077 1.00 95.25 150 LEU A N 1
ATOM 1022 C CA . LEU A 1 150 ? 0.819 -13.586 15.173 1.00 95.25 150 LEU A CA 1
ATOM 1023 C C . LEU A 1 150 ? 0.688 -12.927 16.551 1.00 95.25 150 LEU A C 1
ATOM 1025 O O . LEU A 1 150 ? 0.181 -13.537 17.495 1.00 95.25 150 LEU A O 1
ATOM 1029 N N . LEU A 1 151 ? 1.134 -11.676 16.679 1.00 93.75 151 LEU A N 1
ATOM 1030 C CA . LEU A 1 151 ? 1.261 -10.986 17.968 1.00 93.75 151 LEU A CA 1
ATOM 1031 C C . LEU A 1 151 ? 0.267 -9.830 18.126 1.00 93.75 151 LEU A C 1
ATOM 1033 O O . LEU A 1 151 ? -0.083 -9.476 19.255 1.00 93.75 151 LEU A O 1
ATOM 1037 N N . GLY A 1 152 ? -0.260 -9.282 17.028 1.00 89.56 152 GLY A N 1
ATOM 1038 C CA . GLY A 1 152 ? -1.139 -8.107 17.047 1.00 89.56 152 GLY A CA 1
ATOM 1039 C C . GLY A 1 152 ? -2.503 -8.315 17.716 1.00 89.56 152 GLY A C 1
ATOM 1040 O O . GLY A 1 152 ? -3.184 -7.343 18.035 1.00 89.56 152 GLY A O 1
ATOM 1041 N N . ARG A 1 153 ? -2.927 -9.562 17.972 1.00 92.19 153 ARG A N 1
ATOM 1042 C CA . ARG A 1 153 ? -4.110 -9.840 18.813 1.00 92.19 153 ARG A CA 1
ATOM 1043 C C . ARG A 1 153 ? -3.806 -9.689 20.307 1.00 92.19 153 ARG A C 1
ATOM 1045 O O . ARG A 1 153 ? -4.691 -9.301 21.061 1.00 92.19 153 ARG A O 1
ATOM 1052 N N . ARG A 1 154 ? -2.586 -10.028 20.735 1.00 91.56 154 ARG A N 1
ATOM 1053 C CA . ARG A 1 154 ? -2.201 -10.115 22.155 1.00 91.56 154 ARG A CA 1
ATOM 1054 C C . ARG A 1 154 ? -1.519 -8.849 22.667 1.00 91.56 154 ARG A C 1
ATOM 1056 O O . ARG A 1 154 ? -1.614 -8.562 23.852 1.00 91.56 154 ARG A O 1
ATOM 1063 N N . SER A 1 155 ? -0.848 -8.097 21.795 1.00 94.44 155 SER A N 1
ATOM 1064 C CA . SER A 1 155 ? -0.101 -6.897 22.173 1.00 94.44 155 SER A CA 1
ATOM 1065 C C . SER A 1 155 ? -0.461 -5.712 21.285 1.00 94.44 155 SER A C 1
ATOM 1067 O O . SER A 1 155 ? -0.315 -5.763 20.062 1.00 94.44 155 SER A O 1
ATOM 1069 N N . ARG A 1 156 ? -0.891 -4.613 21.919 1.00 95.44 156 ARG A N 1
ATOM 1070 C CA . ARG A 1 156 ? -1.152 -3.338 21.240 1.00 95.44 156 ARG A CA 1
ATOM 1071 C C . ARG A 1 156 ? 0.111 -2.786 20.588 1.00 95.44 156 ARG A C 1
ATOM 1073 O O . ARG A 1 156 ? 0.053 -2.319 19.458 1.00 95.44 156 ARG A O 1
ATOM 1080 N N . VAL A 1 157 ? 1.246 -2.906 21.274 1.00 96.44 157 VAL A N 1
ATOM 1081 C CA . VAL A 1 157 ? 2.552 -2.491 20.752 1.00 96.44 157 VAL A CA 1
ATOM 1082 C C . VAL A 1 157 ? 2.905 -3.298 19.504 1.00 96.44 157 VAL A C 1
ATOM 1084 O O . VAL A 1 157 ? 3.270 -2.712 18.491 1.00 96.44 157 VAL A O 1
ATOM 1087 N N . ALA A 1 158 ? 2.706 -4.621 19.519 1.00 94.62 158 ALA A N 1
ATOM 1088 C CA . ALA A 1 158 ? 2.956 -5.455 18.343 1.00 94.62 158 ALA A CA 1
ATOM 1089 C C . ALA A 1 158 ? 2.029 -5.108 17.166 1.00 94.62 158 ALA A C 1
ATOM 1091 O O . ALA A 1 158 ? 2.482 -5.083 16.025 1.00 94.62 158 ALA A O 1
ATOM 1092 N N . ALA A 1 159 ? 0.754 -4.798 17.428 1.00 95.31 159 ALA A N 1
ATOM 1093 C CA . ALA A 1 159 ? -0.177 -4.351 16.390 1.00 95.31 159 ALA A CA 1
ATOM 1094 C C . ALA A 1 159 ? 0.270 -3.028 15.745 1.00 95.31 159 ALA A C 1
ATOM 1096 O O . ALA A 1 159 ? 0.244 -2.906 14.522 1.00 95.31 159 ALA A O 1
ATOM 1097 N N . VAL A 1 160 ? 0.723 -2.065 16.555 1.00 97.12 160 VAL A N 1
ATOM 1098 C CA . VAL A 1 160 ? 1.216 -0.767 16.071 1.00 97.12 160 VAL A CA 1
ATOM 1099 C C . VAL A 1 160 ? 2.524 -0.925 15.299 1.00 97.12 160 VAL A C 1
ATOM 1101 O O . VAL A 1 160 ? 2.634 -0.391 14.202 1.00 97.12 160 VAL A O 1
ATOM 1104 N N . ILE A 1 161 ? 3.489 -1.693 15.817 1.00 97.44 161 ILE A N 1
ATOM 1105 C CA . ILE A 1 161 ? 4.766 -1.952 15.133 1.00 97.44 161 ILE A CA 1
ATOM 1106 C C . ILE A 1 161 ? 4.529 -2.681 13.809 1.00 97.44 161 ILE A C 1
ATOM 1108 O O . ILE A 1 161 ? 5.049 -2.255 12.781 1.00 97.44 161 ILE A O 1
ATOM 1112 N N . GLY A 1 162 ? 3.718 -3.744 13.813 1.00 96.69 162 GLY A N 1
ATOM 1113 C CA . GLY A 1 162 ? 3.379 -4.487 12.601 1.00 96.69 162 GLY A CA 1
ATOM 1114 C C . GLY A 1 162 ? 2.680 -3.604 11.567 1.00 96.69 162 GLY A C 1
ATOM 1115 O O . GLY A 1 162 ? 3.054 -3.608 10.397 1.00 96.69 162 GLY A O 1
ATOM 1116 N N . GLY A 1 163 ? 1.726 -2.776 12.006 1.00 96.94 163 GLY A N 1
ATOM 1117 C CA . GLY A 1 163 ? 1.031 -1.838 11.128 1.00 96.94 163 GLY A CA 1
ATOM 1118 C C . GLY A 1 163 ? 1.923 -0.724 10.578 1.00 96.94 163 GLY A C 1
ATOM 1119 O O . GLY A 1 163 ? 1.833 -0.398 9.395 1.00 96.94 163 GLY A O 1
ATOM 1120 N N . ALA A 1 164 ? 2.826 -0.182 11.396 1.00 98.06 164 ALA A N 1
ATOM 1121 C CA . ALA A 1 164 ? 3.786 0.833 10.971 1.00 98.06 164 ALA A CA 1
ATOM 1122 C C . ALA A 1 164 ? 4.806 0.255 9.983 1.00 98.06 164 ALA A C 1
ATOM 1124 O O . ALA A 1 164 ? 5.105 0.889 8.973 1.00 98.06 164 ALA A O 1
ATOM 1125 N N . ALA A 1 165 ? 5.282 -0.969 10.227 1.00 97.94 165 ALA A N 1
ATOM 1126 C CA . ALA A 1 165 ? 6.153 -1.685 9.303 1.00 97.94 165 ALA A CA 1
ATOM 1127 C C . ALA A 1 165 ? 5.461 -1.925 7.954 1.00 97.94 165 ALA A C 1
ATOM 1129 O O . ALA A 1 165 ? 6.052 -1.651 6.920 1.00 97.94 165 ALA A O 1
ATOM 1130 N N . MET A 1 166 ? 4.190 -2.332 7.945 1.00 97.88 166 MET A N 1
ATOM 1131 C CA . MET A 1 166 ? 3.406 -2.503 6.713 1.00 97.88 166 MET A CA 1
ATOM 1132 C C . MET A 1 166 ? 3.223 -1.194 5.925 1.00 97.88 166 MET A C 1
ATOM 1134 O O . MET A 1 166 ? 3.349 -1.187 4.700 1.00 97.88 166 MET A O 1
ATOM 1138 N N . LEU A 1 167 ? 2.971 -0.073 6.609 1.00 97.56 167 LEU A N 1
ATOM 1139 C CA . LEU A 1 167 ? 2.913 1.256 5.983 1.00 97.56 167 LEU A CA 1
ATOM 1140 C C . LEU A 1 167 ? 4.264 1.661 5.381 1.00 97.56 167 LEU A C 1
ATOM 1142 O O . LEU A 1 167 ? 4.323 2.106 4.232 1.00 97.56 167 LEU A O 1
ATOM 1146 N N . ALA A 1 168 ? 5.345 1.485 6.143 1.00 97.69 168 ALA A N 1
ATOM 1147 C CA . ALA A 1 168 ? 6.700 1.776 5.691 1.00 97.69 168 ALA A CA 1
ATOM 1148 C C . ALA A 1 168 ? 7.102 0.881 4.508 1.00 97.69 168 ALA A C 1
ATOM 1150 O O . ALA A 1 168 ? 7.655 1.380 3.530 1.00 97.69 168 ALA A O 1
ATOM 1151 N N . GLY A 1 169 ? 6.751 -0.407 4.549 1.00 96.88 169 GLY A N 1
ATOM 1152 C CA . GLY A 1 169 ? 6.967 -1.359 3.463 1.00 96.88 169 GLY A CA 1
ATOM 1153 C C . GLY A 1 169 ? 6.299 -0.900 2.172 1.00 96.88 169 GLY A C 1
ATOM 1154 O O . GLY A 1 169 ? 6.966 -0.788 1.146 1.00 96.88 169 GLY A O 1
ATOM 1155 N N . SER A 1 170 ? 5.029 -0.490 2.243 1.00 96.69 170 SER A N 1
ATOM 1156 C CA . SER A 1 170 ? 4.309 0.046 1.082 1.00 96.69 170 SER A CA 1
ATOM 1157 C C . SER A 1 170 ? 4.949 1.312 0.497 1.00 96.69 170 SER A C 1
ATOM 1159 O O . SER A 1 170 ? 5.060 1.460 -0.725 1.00 96.69 170 SER A O 1
ATOM 1161 N N . ALA A 1 171 ? 5.427 2.222 1.352 1.00 96.44 171 ALA A N 1
ATOM 1162 C CA . ALA A 1 171 ? 6.159 3.407 0.910 1.00 96.44 171 ALA A CA 1
ATOM 1163 C C . ALA A 1 171 ? 7.480 3.033 0.214 1.00 96.44 171 ALA A C 1
ATOM 1165 O O . ALA A 1 171 ? 7.776 3.541 -0.872 1.00 96.44 171 ALA A O 1
ATOM 1166 N N . CYS A 1 172 ? 8.243 2.103 0.794 1.00 95.75 172 CYS A N 1
ATOM 1167 C CA . CYS A 1 172 ? 9.480 1.590 0.213 1.00 95.75 172 CYS A CA 1
ATOM 1168 C C . CYS A 1 172 ? 9.242 0.883 -1.131 1.00 95.75 172 CYS A C 1
ATOM 1170 O O . CYS A 1 172 ? 10.030 1.096 -2.051 1.00 95.75 172 CYS A O 1
ATOM 1172 N N . THR A 1 173 ? 8.151 0.122 -1.295 1.00 93.94 173 THR A N 1
ATOM 1173 C CA . THR A 1 173 ? 7.775 -0.496 -2.580 1.00 93.94 173 THR A CA 1
ATOM 1174 C C . THR A 1 173 ? 7.594 0.565 -3.658 1.00 93.94 173 THR A C 1
ATOM 1176 O O . THR A 1 173 ? 8.205 0.477 -4.723 1.00 93.94 173 THR A O 1
ATOM 1179 N N . ARG A 1 174 ? 6.804 1.610 -3.379 1.00 94.12 174 ARG A N 1
ATOM 1180 C CA . ARG A 1 174 ? 6.533 2.684 -4.351 1.00 94.12 174 ARG A CA 1
ATOM 1181 C C . ARG A 1 174 ? 7.799 3.448 -4.734 1.00 94.12 174 ARG A C 1
ATOM 1183 O O . ARG A 1 174 ? 8.042 3.666 -5.919 1.00 94.12 174 ARG A O 1
ATOM 1190 N N . LEU A 1 175 ? 8.628 3.811 -3.753 1.00 92.69 175 LEU A N 1
ATOM 1191 C CA . LEU A 1 175 ? 9.905 4.493 -3.999 1.00 92.69 175 LEU A CA 1
ATOM 1192 C C . LEU A 1 175 ? 10.902 3.597 -4.745 1.00 92.69 175 LEU A C 1
ATOM 1194 O O . LEU A 1 175 ? 11.616 4.069 -5.627 1.00 92.69 175 LEU A O 1
ATOM 1198 N N . GLY A 1 176 ? 10.934 2.305 -4.422 1.00 90.94 176 GLY A N 1
ATOM 1199 C CA . GLY A 1 176 ? 11.772 1.321 -5.094 1.00 90.94 176 GLY A CA 1
ATOM 1200 C C . GLY A 1 176 ? 11.404 1.156 -6.568 1.00 90.94 176 GLY A C 1
ATOM 1201 O O . GLY A 1 176 ? 12.284 1.246 -7.421 1.00 90.94 176 GLY A O 1
ATOM 1202 N N . VAL A 1 177 ? 10.110 1.008 -6.881 1.00 90.75 177 VAL A N 1
ATOM 1203 C CA . VAL A 1 177 ? 9.607 0.950 -8.269 1.00 90.75 177 VAL A CA 1
ATOM 1204 C C . VAL A 1 177 ? 9.926 2.243 -9.019 1.00 90.75 177 VAL A C 1
ATOM 1206 O O . VAL A 1 177 ? 10.399 2.196 -10.156 1.00 90.75 177 VAL A O 1
ATOM 1209 N N . PHE A 1 178 ? 9.735 3.402 -8.385 1.00 90.25 178 PHE A N 1
ATOM 1210 C CA . PHE A 1 178 ? 10.085 4.691 -8.981 1.00 90.25 178 PHE A CA 1
ATOM 1211 C C . PHE A 1 178 ? 11.579 4.771 -9.333 1.00 90.25 178 PHE A C 1
ATOM 1213 O O . PHE A 1 178 ? 11.944 5.053 -10.475 1.00 90.25 178 PHE A O 1
ATOM 1220 N N . HIS A 1 179 ? 12.462 4.457 -8.384 1.00 86.94 179 HIS A N 1
ATOM 1221 C CA . HIS A 1 179 ? 13.904 4.494 -8.623 1.00 86.94 179 HIS A CA 1
ATOM 1222 C C . HIS A 1 179 ? 14.386 3.433 -9.618 1.00 86.94 179 HIS A C 1
ATOM 1224 O O . HIS A 1 179 ? 15.367 3.693 -10.316 1.00 86.94 179 HIS A O 1
ATOM 1230 N N . ALA A 1 180 ? 13.732 2.271 -9.702 1.00 86.00 180 ALA A N 1
ATOM 1231 C CA . ALA A 1 180 ? 14.039 1.257 -10.711 1.00 86.00 180 ALA A CA 1
ATOM 1232 C C . ALA A 1 180 ? 13.724 1.776 -12.124 1.00 86.00 180 ALA A C 1
ATOM 1234 O O . ALA A 1 180 ? 14.542 1.644 -13.034 1.00 86.00 180 ALA A O 1
ATOM 1235 N N . GLY A 1 181 ? 12.590 2.463 -12.289 1.00 85.12 181 GLY A N 1
ATOM 1236 C CA . GLY A 1 181 ? 12.224 3.119 -13.545 1.00 85.12 181 GLY A CA 1
ATOM 1237 C C . GLY A 1 181 ? 13.209 4.184 -13.988 1.00 85.12 181 GLY A C 1
ATOM 1238 O O . GLY A 1 181 ? 13.712 4.115 -15.109 1.00 85.12 181 GLY A O 1
ATOM 1239 N N . VAL A 1 182 ? 13.540 5.120 -13.093 1.00 85.31 182 VAL A N 1
ATOM 1240 C CA . VAL A 1 182 ? 14.508 6.195 -13.374 1.00 85.31 182 VAL A CA 1
ATOM 1241 C C . VAL A 1 182 ? 15.868 5.626 -13.791 1.00 85.31 182 VAL A C 1
ATOM 1243 O O . VAL A 1 182 ? 16.463 6.110 -14.749 1.00 85.31 182 VAL A O 1
ATOM 1246 N N . GLN A 1 183 ? 16.340 4.568 -13.124 1.00 83.56 183 GLN A N 1
ATOM 1247 C CA . GLN A 1 183 ? 17.587 3.892 -13.498 1.00 83.56 183 GLN A CA 1
ATOM 1248 C C . GLN A 1 183 ? 17.492 3.217 -14.869 1.00 83.56 183 GLN A C 1
ATOM 1250 O O . GLN A 1 183 ? 18.407 3.353 -15.675 1.00 83.56 183 GLN A O 1
ATOM 1255 N N . SER A 1 184 ? 16.377 2.541 -15.164 1.00 79.88 184 SER A N 1
ATOM 1256 C CA . SER A 1 184 ? 16.178 1.892 -16.467 1.00 79.88 184 SER A CA 1
ATOM 1257 C C . SER A 1 184 ? 16.113 2.884 -17.630 1.00 79.88 184 SER A C 1
ATOM 1259 O O . SER A 1 184 ? 16.547 2.568 -18.730 1.00 79.88 184 SER A O 1
ATOM 1261 N N . ALA A 1 185 ? 15.590 4.088 -17.387 1.00 79.81 185 ALA A N 1
ATOM 1262 C CA . ALA A 1 185 ? 15.458 5.126 -18.401 1.00 79.81 185 ALA A CA 1
ATOM 1263 C C . ALA A 1 185 ? 16.798 5.803 -18.737 1.00 79.81 185 ALA A C 1
ATOM 1265 O O . ALA A 1 185 ? 16.976 6.282 -19.852 1.00 79.81 185 ALA A O 1
ATOM 1266 N N . GLY A 1 186 ? 17.729 5.851 -17.778 1.00 70.38 186 GLY A N 1
ATOM 1267 C CA . GLY A 1 186 ? 19.028 6.510 -17.936 1.00 70.38 186 GLY A CA 1
ATOM 1268 C C . GLY A 1 186 ? 20.120 5.654 -18.582 1.00 70.38 186 GLY A C 1
ATOM 1269 O O . GLY A 1 186 ? 21.169 6.194 -18.922 1.00 70.38 186 GLY A O 1
ATOM 1270 N N . ASP A 1 187 ? 19.905 4.345 -18.750 1.00 70.69 187 ASP A N 1
ATOM 1271 C CA . ASP A 1 187 ? 20.915 3.424 -19.283 1.00 70.69 187 ASP A CA 1
ATOM 1272 C C . ASP A 1 187 ? 20.574 2.992 -20.733 1.00 70.69 187 ASP A C 1
ATOM 1274 O O . ASP A 1 187 ? 19.538 2.351 -20.969 1.00 70.69 187 ASP A O 1
ATOM 1278 N N . PRO A 1 188 ? 21.440 3.306 -21.724 1.00 63.38 188 PRO A N 1
ATOM 1279 C CA . PRO A 1 188 ? 21.284 2.895 -23.123 1.00 63.38 188 PRO A CA 1
ATOM 1280 C C . PRO A 1 188 ? 21.106 1.385 -23.311 1.00 63.38 188 PRO A C 1
ATOM 1282 O O . PRO A 1 188 ? 20.456 0.955 -24.269 1.00 63.38 188 PRO A O 1
ATOM 1285 N N . LYS A 1 189 ? 21.649 0.572 -22.393 1.00 64.94 189 LYS A N 1
ATOM 1286 C CA . LYS A 1 189 ? 21.497 -0.889 -22.384 1.00 64.94 189 LYS A CA 1
ATOM 1287 C C . LYS A 1 189 ? 20.025 -1.299 -22.339 1.00 64.94 189 LYS A C 1
ATOM 1289 O O . LYS A 1 189 ? 19.649 -2.245 -23.024 1.00 64.94 189 LYS A O 1
ATOM 1294 N N . TYR A 1 190 ? 19.188 -0.583 -21.587 1.00 57.53 190 TYR A N 1
ATOM 1295 C CA . TYR A 1 190 ? 17.772 -0.930 -21.418 1.00 57.53 190 TYR A CA 1
ATOM 1296 C C . TYR A 1 190 ? 16.835 -0.159 -22.355 1.00 57.53 190 TYR A C 1
ATOM 1298 O O . TYR A 1 190 ? 15.694 -0.576 -22.528 1.00 57.53 190 TYR A O 1
ATOM 1306 N N . THR A 1 191 ? 17.300 0.923 -22.989 1.00 60.91 191 THR A N 1
ATOM 1307 C CA . THR A 1 191 ? 16.486 1.759 -23.893 1.00 60.91 191 THR A CA 1
ATOM 1308 C C . THR A 1 191 ? 16.744 1.502 -25.382 1.00 60.91 191 THR A C 1
ATOM 1310 O O . THR A 1 191 ? 15.805 1.571 -26.169 1.00 60.91 191 THR A O 1
ATOM 1313 N N . VAL A 1 192 ? 17.974 1.153 -25.789 1.00 60.44 192 VAL A N 1
ATOM 1314 C CA . VAL A 1 192 ? 18.366 1.045 -27.213 1.00 60.44 192 VAL A CA 1
ATOM 1315 C C . VAL A 1 192 ? 18.450 -0.402 -27.711 1.00 60.44 192 VAL A C 1
ATOM 1317 O O . VAL A 1 192 ? 18.095 -0.673 -28.856 1.00 60.44 192 VAL A O 1
ATOM 1320 N N . GLN A 1 193 ? 18.902 -1.357 -26.890 1.00 58.94 193 GLN A N 1
ATOM 1321 C CA . GLN A 1 193 ? 18.974 -2.769 -27.310 1.00 58.94 193 GLN A CA 1
ATOM 1322 C C . GLN A 1 193 ? 17.611 -3.394 -27.662 1.00 58.94 193 GLN A C 1
ATOM 1324 O O . GLN A 1 193 ? 17.567 -4.114 -28.658 1.00 58.94 193 GLN A O 1
ATOM 1329 N N . PRO A 1 194 ? 16.502 -3.114 -26.946 1.00 56.53 194 PRO A N 1
ATOM 1330 C CA . PRO A 1 194 ? 15.195 -3.671 -27.302 1.00 56.53 194 PRO A CA 1
ATOM 1331 C C . PRO A 1 194 ? 14.641 -3.163 -28.642 1.00 56.53 194 PRO A C 1
ATOM 1333 O O . PRO A 1 194 ? 13.766 -3.804 -29.205 1.00 56.53 194 PRO A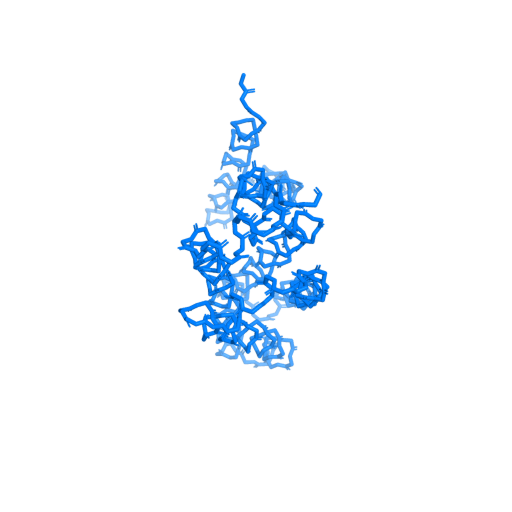 O 1
ATOM 1336 N N . GLN A 1 195 ? 15.132 -2.025 -29.151 1.00 56.09 195 GLN A N 1
ATOM 1337 C CA . GLN A 1 195 ? 14.675 -1.419 -30.411 1.00 56.09 195 GLN A CA 1
ATOM 1338 C C . GLN A 1 195 ? 15.427 -1.930 -31.651 1.00 56.09 195 GLN A C 1
ATOM 1340 O O . GLN A 1 195 ? 15.087 -1.554 -32.769 1.00 56.09 195 GLN A O 1
ATOM 1345 N N . LYS A 1 196 ? 16.475 -2.745 -31.470 1.00 52.28 196 LYS A N 1
ATOM 1346 C CA . LYS A 1 196 ? 17.288 -3.304 -32.565 1.00 52.28 196 LYS A CA 1
ATOM 1347 C C . LYS A 1 196 ? 16.857 -4.718 -32.989 1.00 52.28 196 LYS A C 1
ATOM 1349 O O . LYS A 1 196 ? 17.598 -5.357 -33.734 1.00 52.28 196 LYS A O 1
ATOM 1354 N N . GLY A 1 197 ? 15.718 -5.202 -32.491 1.00 45.25 197 GLY A N 1
ATOM 1355 C CA . GLY A 1 197 ? 15.114 -6.493 -32.837 1.00 45.25 197 GLY A CA 1
ATOM 1356 C C . GLY A 1 197 ? 13.854 -6.320 -33.664 1.00 45.25 197 GLY A C 1
ATOM 1357 O O . GLY A 1 197 ? 13.061 -5.421 -33.310 1.00 45.25 197 GLY A O 1
#

pLDDT: mean 87.31, std 10.32, range [45.25, 98.06]

Sequence (197 aa):
MSVGSWLLAGYGPAAGIAAATSVTGLFPGIGKAATIGAGLLGPAIASYTAVLISDTATPAWHGGYREMPFLFVGSAATAAAGLGMIAASTAEAGPARRAGVFGAALETVAMHQMRQRLGMVAETHHQGKAGPLLKAAEVLTIGGAAVGALLGRRSRVAAVIGGAAMLAGSACTRLGVFHAGVQSAGDPKYTVQPQKG

Radius of gyration: 18.31 Å; chains: 1; bounding box: 47×28×55 Å